Protein AF-A0A959ES71-F1 (afdb_monomer)

Nearest PDB structures (foldseek):
  4dg6-assembly1_A  TM=4.384E-01  e=8.395E-08  Homo sapiens
  1swc-assembly1_A  TM=2.426E-01  e=2.673E+00  Streptomyces avidinii

Structure (mmCIF, N/CA/C/O backbone):
data_AF-A0A959ES71-F1
#
_entry.id   AF-A0A959ES71-F1
#
loop_
_atom_site.group_PDB
_atom_site.id
_atom_site.type_symbol
_atom_site.label_atom_id
_atom_site.label_alt_id
_atom_site.label_comp_id
_atom_site.label_asym_id
_atom_site.label_entity_id
_atom_site.label_seq_id
_atom_site.pdbx_PDB_ins_code
_atom_site.Cartn_x
_atom_site.Cartn_y
_atom_site.Cartn_z
_atom_site.occupancy
_atom_site.B_iso_or_equiv
_atom_site.auth_seq_id
_atom_site.auth_comp_id
_atom_site.auth_asym_id
_atom_site.auth_atom_id
_atom_site.pdbx_PDB_model_num
ATOM 1 N N . MET A 1 1 ? 33.613 50.294 26.470 1.00 39.38 1 MET A N 1
ATOM 2 C CA . MET A 1 1 ? 33.138 48.895 26.525 1.00 39.38 1 MET A CA 1
ATOM 3 C C . MET A 1 1 ? 32.470 48.593 25.195 1.00 39.38 1 MET A C 1
ATOM 5 O O . MET A 1 1 ? 31.541 49.303 24.843 1.00 39.38 1 MET A O 1
ATOM 9 N N . LYS A 1 2 ? 33.025 47.670 24.401 1.00 35.22 2 LYS A N 1
ATOM 10 C CA . LYS A 1 2 ? 32.496 47.295 23.080 1.00 35.22 2 LYS A CA 1
ATOM 11 C C . LYS A 1 2 ? 31.724 45.987 23.244 1.00 35.22 2 LYS A C 1
ATOM 13 O O . LYS A 1 2 ? 32.334 44.973 23.564 1.00 35.22 2 LYS A O 1
ATOM 18 N N . THR A 1 3 ? 30.410 46.025 23.076 1.00 36.94 3 THR A N 1
ATOM 19 C CA . THR A 1 3 ? 29.557 44.830 23.030 1.00 36.94 3 THR A CA 1
ATOM 20 C C . THR A 1 3 ? 29.656 44.232 21.624 1.00 36.94 3 THR A C 1
ATOM 22 O O . THR A 1 3 ? 29.484 44.987 20.664 1.00 36.94 3 THR A O 1
ATOM 25 N N . PRO A 1 4 ? 29.941 42.932 21.439 1.00 48.72 4 PRO A N 1
ATOM 26 C CA . PRO A 1 4 ? 29.819 42.325 20.125 1.00 48.72 4 PRO A CA 1
ATOM 27 C C . PRO A 1 4 ? 28.338 42.033 19.858 1.00 48.72 4 PRO A C 1
ATOM 29 O O . PRO A 1 4 ? 27.646 41.447 20.689 1.00 48.72 4 PRO A O 1
ATOM 32 N N . VAL A 1 5 ? 27.846 42.464 18.698 1.00 43.38 5 VAL A N 1
ATOM 33 C CA . VAL A 1 5 ? 26.545 42.043 18.170 1.00 43.38 5 VAL A CA 1
ATOM 34 C C . VAL A 1 5 ? 26.735 40.642 17.600 1.00 43.38 5 VAL A C 1
ATOM 36 O O . VAL A 1 5 ? 27.445 40.458 16.613 1.00 43.38 5 VAL A O 1
ATOM 39 N N . LEU A 1 6 ? 26.135 39.651 18.254 1.00 38.88 6 LEU A N 1
ATOM 40 C CA . LEU A 1 6 ? 26.036 38.287 17.751 1.00 38.88 6 LEU A CA 1
ATOM 41 C C . LEU A 1 6 ? 24.941 38.269 16.672 1.00 38.88 6 LEU A C 1
ATOM 43 O O . LEU A 1 6 ? 23.756 38.330 16.990 1.00 38.88 6 LEU A O 1
ATOM 47 N N . VAL A 1 7 ? 25.326 38.243 15.395 1.00 45.97 7 VAL A N 1
ATOM 48 C CA . VAL A 1 7 ? 24.385 38.028 14.286 1.00 45.97 7 VAL A CA 1
ATOM 49 C C . VAL A 1 7 ? 24.184 36.524 14.136 1.00 45.97 7 VAL A C 1
ATOM 51 O O . VAL A 1 7 ? 25.065 35.813 13.657 1.00 45.97 7 VAL A O 1
ATOM 54 N N . LEU A 1 8 ? 23.029 36.039 14.588 1.00 42.78 8 LEU A N 1
ATOM 55 C CA . LEU A 1 8 ? 22.577 34.667 14.390 1.00 42.78 8 LEU A CA 1
ATOM 56 C C . LEU A 1 8 ? 22.093 34.520 12.936 1.00 42.78 8 LEU A C 1
ATOM 58 O O . LEU A 1 8 ? 21.015 34.996 12.586 1.00 42.78 8 LEU A O 1
ATOM 62 N N . PHE A 1 9 ? 22.896 33.892 12.076 1.00 44.16 9 PHE A N 1
ATOM 63 C CA . PHE A 1 9 ? 22.453 33.460 10.749 1.00 44.16 9 PHE A CA 1
ATOM 64 C C . PHE A 1 9 ? 21.556 32.222 10.907 1.00 44.16 9 PHE A C 1
ATOM 66 O O . PHE A 1 9 ? 22.046 31.111 11.099 1.00 44.16 9 PHE A O 1
ATOM 73 N N . LEU A 1 10 ? 20.239 32.415 10.834 1.00 42.84 10 LEU A N 1
ATOM 74 C CA . LEU A 1 10 ? 19.280 31.335 10.601 1.00 42.84 10 LEU A CA 1
ATOM 75 C C . LEU A 1 10 ? 19.433 30.871 9.146 1.00 42.84 10 LEU A C 1
ATOM 77 O O . LEU A 1 10 ? 18.970 31.528 8.215 1.00 42.84 10 LEU A O 1
ATOM 81 N N . LEU A 1 11 ? 20.138 29.757 8.950 1.00 40.75 11 LEU A N 1
ATOM 82 C CA . LEU A 1 11 ? 20.169 29.039 7.680 1.00 40.75 11 LEU A CA 1
ATOM 83 C C . LEU A 1 11 ? 18.781 28.433 7.436 1.00 40.75 11 LEU A C 1
ATOM 85 O O . LEU A 1 11 ? 18.411 27.439 8.056 1.00 40.75 11 LEU A O 1
ATOM 89 N N . LEU A 1 12 ? 18.024 29.047 6.525 1.00 36.66 12 LEU A N 1
ATOM 90 C CA . LEU A 1 12 ? 16.860 28.444 5.880 1.00 36.66 12 LEU A CA 1
ATOM 91 C C . LEU A 1 12 ? 17.349 27.264 5.033 1.00 36.66 12 LEU A C 1
ATOM 93 O O . LEU A 1 12 ? 17.727 27.429 3.874 1.00 36.66 12 LEU A O 1
ATOM 97 N N . LEU A 1 13 ? 17.401 26.077 5.635 1.00 33.34 13 LEU A N 1
ATOM 98 C CA . LEU A 1 13 ? 17.547 24.835 4.889 1.00 33.34 13 LEU A CA 1
ATOM 99 C C . LEU A 1 13 ? 16.222 24.579 4.155 1.00 33.34 13 LEU A C 1
ATOM 101 O O . LEU A 1 13 ? 15.185 24.499 4.816 1.00 33.34 13 LEU A O 1
ATOM 105 N N . PRO A 1 14 ? 16.212 24.461 2.815 1.00 34.44 14 PRO A N 1
ATOM 106 C CA . PRO A 1 14 ? 15.029 23.990 2.117 1.00 34.44 14 PRO A CA 1
ATOM 107 C C . PRO A 1 14 ? 14.767 22.546 2.553 1.00 34.44 14 PRO A C 1
ATOM 109 O O . PRO A 1 14 ? 15.580 21.651 2.314 1.00 34.44 14 PRO A O 1
ATOM 112 N N . PHE A 1 15 ? 13.632 22.326 3.214 1.00 31.33 15 PHE A N 1
ATOM 113 C CA . PHE A 1 15 ? 13.079 20.991 3.379 1.00 31.33 15 PHE A CA 1
ATOM 114 C C . PHE A 1 15 ? 12.688 20.495 1.988 1.00 31.33 15 PHE A C 1
ATOM 116 O O . PHE A 1 15 ? 11.685 20.918 1.420 1.00 31.33 15 PHE A O 1
ATOM 123 N N . PHE A 1 16 ? 13.507 19.620 1.409 1.00 33.78 16 PHE A N 1
ATOM 124 C CA . PHE A 1 16 ? 13.053 18.789 0.305 1.00 33.78 16 PHE A CA 1
ATOM 125 C C . PHE A 1 16 ? 12.045 17.800 0.890 1.00 33.78 16 PHE A C 1
ATOM 127 O O . PHE A 1 16 ? 12.432 16.831 1.547 1.00 33.78 16 PHE A O 1
ATOM 134 N N . ALA A 1 17 ? 10.757 18.083 0.697 1.00 38.25 17 ALA A N 1
ATOM 135 C CA . ALA A 1 17 ? 9.707 17.092 0.853 1.00 38.25 17 ALA A CA 1
ATOM 136 C C . ALA A 1 17 ? 9.959 16.008 -0.205 1.00 38.25 17 ALA A C 1
ATOM 138 O O . ALA A 1 17 ? 9.685 16.194 -1.388 1.00 38.25 17 ALA A O 1
ATOM 139 N N . GLY A 1 18 ? 10.612 14.921 0.205 1.00 40.94 18 GLY A N 1
ATOM 140 C CA . GLY A 1 18 ? 10.805 13.755 -0.645 1.00 40.94 18 GLY A CA 1
ATOM 141 C C . GLY A 1 18 ? 9.492 12.995 -0.713 1.00 40.94 18 GLY A C 1
ATOM 142 O O . GLY A 1 18 ? 9.130 12.343 0.262 1.00 40.94 18 GLY A O 1
ATOM 143 N N . ALA A 1 19 ? 8.781 13.105 -1.832 1.00 56.31 19 ALA A N 1
ATOM 144 C CA . ALA A 1 19 ? 7.619 12.270 -2.094 1.00 56.31 19 ALA A CA 1
ATOM 145 C C . ALA A 1 19 ? 8.090 10.827 -2.352 1.00 56.31 19 ALA A C 1
ATOM 147 O O . ALA A 1 19 ? 8.965 10.595 -3.188 1.00 56.31 19 ALA A O 1
ATOM 148 N N . HIS A 1 20 ? 7.549 9.873 -1.598 1.00 67.50 20 HIS A N 1
ATOM 149 C CA . HIS A 1 20 ? 7.731 8.439 -1.829 1.00 67.50 20 HIS A CA 1
ATOM 150 C C . HIS A 1 20 ? 6.658 7.936 -2.809 1.00 67.50 20 HIS A C 1
ATOM 152 O O . HIS A 1 20 ? 5.611 8.575 -2.932 1.00 67.50 20 HIS A O 1
ATOM 158 N N . PRO A 1 21 ? 6.886 6.829 -3.536 1.00 77.31 21 PRO A N 1
ATOM 159 C CA . PRO A 1 21 ? 5.881 6.321 -4.459 1.00 77.31 21 PRO A CA 1
ATOM 160 C C . PRO A 1 21 ? 4.655 5.763 -3.734 1.00 77.31 21 PRO A C 1
ATOM 162 O O . PRO A 1 21 ? 4.680 5.479 -2.535 1.00 77.31 21 PRO A O 1
ATOM 165 N N . SER A 1 22 ? 3.590 5.568 -4.504 1.00 84.00 22 SER A N 1
ATOM 166 C CA . SER A 1 22 ? 2.413 4.804 -4.116 1.00 84.00 22 SER A CA 1
ATOM 167 C C . SER A 1 22 ? 2.697 3.309 -4.119 1.00 84.00 22 SER A C 1
ATOM 169 O O . SER A 1 22 ? 3.585 2.812 -4.812 1.00 84.00 22 SER A O 1
ATOM 171 N N . TRP A 1 23 ? 1.880 2.589 -3.364 1.00 89.94 23 TRP A N 1
ATOM 172 C CA . TRP A 1 23 ? 1.880 1.132 -3.297 1.00 89.94 23 TRP A CA 1
ATOM 173 C C . TRP A 1 23 ? 0.495 0.542 -3.576 1.00 89.94 23 TRP A C 1
ATOM 175 O O . TRP A 1 23 ? 0.316 -0.670 -3.504 1.00 89.94 23 TRP A O 1
ATOM 185 N N . GLY A 1 24 ? -0.500 1.368 -3.902 1.00 92.69 24 GLY A N 1
ATOM 186 C CA . GLY A 1 24 ? -1.831 0.907 -4.267 1.00 92.69 24 GLY A CA 1
ATOM 187 C C . GLY A 1 24 ? -1.816 -0.029 -5.478 1.00 92.69 24 GLY A C 1
ATOM 188 O O . GLY A 1 24 ? -1.519 0.406 -6.589 1.00 92.69 24 GLY A O 1
ATOM 189 N N . LEU A 1 25 ? -2.184 -1.294 -5.255 1.00 95.75 25 LEU A N 1
ATOM 190 C CA . LEU A 1 25 ? -2.339 -2.341 -6.263 1.00 95.75 25 LEU A CA 1
ATOM 191 C C . LEU A 1 25 ? -3.541 -3.215 -5.888 1.00 95.75 25 LEU A C 1
ATOM 193 O O . LEU A 1 25 ? -3.622 -3.719 -4.771 1.00 95.75 25 LEU A O 1
ATOM 197 N N . ALA A 1 26 ? -4.451 -3.424 -6.830 1.00 95.12 26 ALA A N 1
ATOM 198 C CA . ALA A 1 26 ? -5.622 -4.272 -6.659 1.00 95.12 26 ALA A CA 1
ATOM 199 C C . ALA A 1 26 ? -5.893 -5.078 -7.931 1.00 95.12 26 ALA A C 1
ATOM 201 O O . ALA A 1 26 ? -5.622 -4.610 -9.036 1.00 95.12 26 ALA A O 1
ATOM 202 N N . ILE A 1 27 ? -6.470 -6.270 -7.780 1.00 94.94 27 ILE A N 1
ATOM 203 C CA . ILE A 1 27 ? -6.936 -7.090 -8.901 1.00 94.94 27 ILE A CA 1
ATOM 204 C C . ILE A 1 27 ? -8.407 -7.438 -8.720 1.00 94.94 27 ILE A C 1
ATOM 206 O O . ILE A 1 27 ? -8.792 -8.042 -7.725 1.00 94.94 27 ILE A O 1
ATOM 210 N N . THR A 1 28 ? -9.251 -7.044 -9.668 1.00 94.00 28 THR A N 1
ATOM 211 C CA . THR A 1 28 ? -10.686 -7.335 -9.596 1.00 94.00 28 THR A CA 1
ATOM 212 C C . THR A 1 28 ? -10.958 -8.828 -9.827 1.00 94.00 28 THR A C 1
ATOM 214 O O . THR A 1 28 ? -10.144 -9.524 -10.443 1.00 94.00 28 THR A O 1
ATOM 217 N N . PRO A 1 29 ? -12.147 -9.342 -9.454 1.00 90.56 29 PRO A N 1
ATOM 218 C CA . PRO A 1 29 ? -12.558 -10.702 -9.814 1.00 90.56 29 PRO A CA 1
ATOM 219 C C . PRO A 1 29 ? -12.594 -10.955 -11.328 1.00 90.56 29 PRO A C 1
ATOM 221 O O . PRO A 1 29 ? -12.433 -12.091 -11.766 1.00 90.56 29 PRO A O 1
ATOM 224 N N . SER A 1 30 ? -12.787 -9.907 -12.142 1.00 91.25 30 SER A N 1
ATOM 225 C CA . SER A 1 30 ? -12.685 -10.018 -13.599 1.00 91.25 30 SER A CA 1
ATOM 226 C C . SER A 1 30 ? -11.247 -10.216 -14.076 1.00 91.25 30 SER A C 1
ATOM 228 O O . SER A 1 30 ? -11.078 -10.663 -15.200 1.00 91.25 30 SER A O 1
ATOM 230 N N . GLY A 1 31 ? -10.237 -9.938 -13.248 1.00 93.62 31 GLY A N 1
ATOM 231 C CA . GLY A 1 31 ? -8.813 -10.036 -13.573 1.00 93.62 31 GLY A CA 1
ATOM 232 C C . GLY A 1 31 ? -8.207 -8.761 -14.147 1.00 93.62 31 GLY A C 1
ATOM 233 O O . GLY A 1 31 ? -7.123 -8.811 -14.721 1.00 93.62 31 GLY A O 1
ATOM 234 N N . ASP A 1 32 ? -8.898 -7.631 -14.005 1.00 96.44 32 ASP A N 1
ATOM 235 C CA . ASP A 1 32 ? -8.329 -6.327 -14.317 1.00 96.44 32 ASP A CA 1
ATOM 236 C C . ASP A 1 32 ? -7.485 -5.847 -13.133 1.00 96.44 32 ASP A C 1
ATOM 238 O O . ASP A 1 32 ? -7.924 -5.874 -11.979 1.00 96.44 32 ASP A O 1
ATOM 242 N N . LEU A 1 33 ? -6.272 -5.390 -13.426 1.00 97.56 33 LEU A N 1
ATOM 243 C CA . LEU A 1 33 ? -5.360 -4.818 -12.445 1.00 97.56 33 LEU A CA 1
ATOM 244 C C . LEU A 1 33 ? -5.548 -3.308 -12.386 1.00 97.56 33 LEU A C 1
ATOM 246 O O . LEU A 1 33 ? -5.595 -2.639 -13.415 1.00 97.56 33 LEU A O 1
ATOM 250 N N . TYR A 1 34 ? -5.596 -2.772 -11.176 1.00 97.62 34 TYR A N 1
ATOM 251 C CA . TYR A 1 34 ? -5.614 -1.345 -10.911 1.00 97.62 34 TYR A CA 1
ATOM 252 C C . TYR A 1 34 ? -4.418 -0.992 -10.045 1.00 97.62 34 TYR A C 1
ATOM 254 O O . TYR A 1 34 ? -4.119 -1.702 -9.086 1.00 97.62 34 TYR A O 1
ATOM 262 N N . PHE A 1 35 ? -3.725 0.087 -10.384 1.00 96.50 35 PHE A N 1
ATOM 263 C CA . PHE A 1 35 ? -2.554 0.522 -9.634 1.00 96.50 35 PHE A CA 1
ATOM 264 C C . PHE A 1 35 ? -2.397 2.034 -9.680 1.00 96.50 35 PHE A C 1
ATOM 266 O O . PHE A 1 35 ? -2.772 2.676 -10.664 1.00 96.50 35 PHE A O 1
ATOM 273 N N . VAL A 1 36 ? -1.858 2.607 -8.607 1.00 93.69 36 VAL A N 1
ATOM 274 C CA . VAL A 1 36 ? -1.667 4.056 -8.510 1.00 93.69 36 VAL A CA 1
ATOM 275 C C . VAL A 1 36 ? -0.223 4.420 -8.820 1.00 93.69 36 VAL A C 1
ATOM 277 O O . VAL A 1 36 ? 0.702 3.771 -8.340 1.00 93.69 36 VAL A O 1
ATOM 280 N N . ASP A 1 37 ? -0.032 5.485 -9.590 1.00 91.62 37 ASP A N 1
ATOM 281 C CA . ASP A 1 37 ? 1.248 6.148 -9.827 1.00 91.62 37 ASP A CA 1
ATOM 282 C C . ASP A 1 37 ? 1.140 7.602 -9.359 1.00 91.62 37 ASP A C 1
ATOM 284 O O . ASP A 1 37 ? 0.678 8.451 -10.115 1.00 91.62 37 ASP A O 1
ATOM 288 N N . VAL A 1 38 ? 1.524 7.907 -8.116 1.00 84.31 38 VAL A N 1
ATOM 289 C CA . VAL A 1 38 ? 1.406 9.272 -7.547 1.00 84.31 38 VAL A CA 1
ATOM 290 C C . VAL A 1 38 ? 2.385 10.287 -8.117 1.00 84.31 38 VAL A C 1
ATOM 292 O O . VAL A 1 38 ? 2.200 11.486 -7.913 1.00 84.31 38 VAL A O 1
ATOM 295 N N . LEU A 1 39 ? 3.422 9.828 -8.818 1.00 79.75 39 LEU A N 1
ATOM 296 C CA . LEU A 1 39 ? 4.471 10.689 -9.363 1.00 79.75 39 LEU A CA 1
ATOM 297 C C . LEU A 1 39 ? 4.360 10.851 -10.882 1.00 79.75 39 LEU A C 1
ATOM 299 O O . LEU A 1 39 ? 5.160 11.588 -11.467 1.00 79.75 39 LEU A O 1
ATOM 303 N N . HIS A 1 40 ? 3.355 10.237 -11.519 1.00 74.12 40 HIS A N 1
ATOM 304 C CA . HIS A 1 40 ? 3.129 10.359 -12.955 1.00 74.12 40 HIS A CA 1
ATOM 305 C C . HIS A 1 40 ? 2.970 11.825 -13.366 1.00 74.12 40 HIS A C 1
ATOM 307 O O . HIS A 1 40 ? 1.984 12.478 -13.017 1.00 74.12 40 HIS A O 1
ATOM 313 N N . HIS A 1 41 ? 3.967 12.359 -14.076 1.00 69.00 41 HIS A N 1
ATOM 314 C CA . HIS A 1 41 ? 4.033 13.762 -14.500 1.00 69.00 41 HIS A CA 1
ATOM 315 C C . HIS A 1 41 ? 3.788 14.804 -13.385 1.00 69.00 41 HIS A C 1
ATOM 317 O O . HIS A 1 41 ? 3.459 15.947 -13.682 1.00 69.00 41 HIS A O 1
ATOM 323 N N . GLY A 1 42 ? 3.994 14.432 -12.116 1.00 68.00 42 GLY A N 1
ATOM 324 C CA . GLY A 1 42 ? 3.805 15.302 -10.950 1.00 68.00 42 GLY A CA 1
ATOM 325 C C . GLY A 1 42 ? 2.368 15.431 -10.431 1.00 68.00 42 GLY A C 1
ATOM 326 O O . GLY A 1 42 ? 2.192 15.971 -9.344 1.00 68.00 42 GLY A O 1
ATOM 327 N N . ASP A 1 43 ? 1.374 14.903 -11.150 1.00 74.50 43 ASP A N 1
ATOM 328 C CA . ASP A 1 43 ? -0.050 15.072 -10.819 1.00 74.50 43 ASP A CA 1
ATOM 329 C C . ASP A 1 43 ? -0.724 13.760 -10.368 1.00 74.50 43 ASP A C 1
ATOM 331 O O . ASP A 1 43 ? -1.784 13.778 -9.743 1.00 74.50 43 ASP A O 1
ATOM 335 N N . GLY A 1 44 ? -0.108 12.616 -10.666 1.00 87.19 44 GLY A N 1
ATOM 336 C CA . GLY A 1 44 ? -0.559 11.298 -10.241 1.00 87.19 44 GLY A CA 1
ATOM 337 C C . GLY A 1 44 ? -1.705 10.711 -11.078 1.00 87.19 44 GLY A C 1
ATOM 338 O O . GLY A 1 44 ? -2.467 11.425 -11.740 1.00 87.19 44 GLY A O 1
ATOM 339 N N . THR A 1 45 ? -1.798 9.381 -11.144 1.00 91.81 45 THR A N 1
ATOM 340 C CA . THR A 1 45 ? -2.777 8.668 -11.982 1.00 91.81 45 THR A CA 1
ATOM 341 C C . THR A 1 45 ? -3.165 7.312 -11.390 1.00 91.81 45 THR A C 1
ATOM 343 O O . THR A 1 45 ? -2.307 6.545 -10.959 1.00 91.81 45 THR A O 1
ATOM 346 N N . LEU A 1 46 ? -4.462 6.989 -11.420 1.00 94.94 46 LEU A N 1
ATOM 347 C CA . LEU A 1 46 ? -4.959 5.619 -11.282 1.00 94.94 46 LEU A CA 1
ATOM 348 C C . LEU A 1 46 ? -4.957 4.962 -12.661 1.00 94.94 46 LEU A C 1
ATOM 350 O O . LEU A 1 46 ? -5.632 5.433 -13.578 1.00 94.94 46 LEU A O 1
ATOM 354 N N . TRP A 1 47 ? -4.240 3.857 -12.795 1.00 97.00 47 TRP A N 1
ATOM 355 C CA . TRP A 1 47 ? -4.151 3.077 -14.020 1.00 97.00 47 TRP A CA 1
ATOM 356 C C . TRP A 1 47 ? -4.988 1.810 -13.929 1.00 97.00 47 TRP A C 1
ATOM 358 O O . TRP A 1 47 ? -5.115 1.212 -12.862 1.00 97.00 47 TRP A O 1
ATOM 368 N N . LYS A 1 48 ? -5.505 1.378 -15.079 1.00 97.69 48 LYS A N 1
ATOM 369 C CA . LYS A 1 48 ? -6.058 0.045 -15.311 1.00 97.69 48 LYS A CA 1
ATOM 370 C C . LYS A 1 48 ? -5.160 -0.690 -16.299 1.00 97.69 48 LYS A C 1
ATOM 372 O O . LYS A 1 48 ? -4.887 -0.157 -17.370 1.00 97.69 48 LYS A O 1
ATOM 377 N N . LEU A 1 49 ? -4.751 -1.905 -15.964 1.00 97.94 49 LEU A N 1
ATOM 378 C CA . LEU A 1 49 ? -4.183 -2.895 -16.872 1.00 97.94 49 LEU A CA 1
ATOM 379 C C . LEU A 1 49 ? -5.235 -3.990 -17.065 1.00 97.94 49 LEU A C 1
ATOM 381 O O . LEU A 1 49 ? -5.533 -4.741 -16.137 1.00 97.94 49 LEU A O 1
ATOM 385 N N . ASP A 1 50 ? -5.835 -4.043 -18.251 1.00 95.88 50 ASP A N 1
ATOM 386 C CA . ASP A 1 50 ? -6.857 -5.045 -18.548 1.00 95.88 50 ASP A CA 1
ATOM 387 C C . ASP A 1 50 ? -6.257 -6.436 -18.817 1.00 95.88 50 ASP A C 1
ATOM 389 O O . ASP A 1 50 ? -5.051 -6.603 -19.032 1.00 95.88 50 ASP A O 1
ATOM 393 N N . ARG A 1 51 ? -7.119 -7.458 -18.851 1.00 91.69 51 ARG A N 1
ATOM 394 C CA . ARG A 1 51 ? -6.716 -8.855 -19.113 1.00 91.69 51 ARG A CA 1
ATOM 395 C C . ARG A 1 51 ? -6.029 -9.087 -20.463 1.00 91.69 51 ARG A C 1
ATOM 397 O O . ARG A 1 51 ? -5.474 -10.162 -20.685 1.00 91.69 51 ARG A O 1
ATOM 404 N N . HIS A 1 52 ? -6.120 -8.135 -21.387 1.00 91.88 52 HIS A N 1
ATOM 405 C CA . HIS A 1 52 ? -5.496 -8.199 -22.705 1.00 91.88 52 HIS A CA 1
ATOM 406 C C . HIS A 1 52 ? -4.141 -7.483 -22.745 1.00 91.88 52 HIS A C 1
ATOM 408 O O . HIS A 1 52 ? -3.507 -7.449 -23.800 1.00 91.88 52 HIS A O 1
ATOM 414 N N . GLY A 1 53 ? -3.682 -6.938 -21.616 1.00 93.50 53 GLY A N 1
ATOM 415 C CA . GLY A 1 53 ? -2.411 -6.231 -21.510 1.00 93.50 53 GLY A CA 1
ATOM 416 C C . GLY A 1 53 ? -2.501 -4.746 -21.863 1.00 93.50 53 GLY A C 1
ATOM 417 O O . GLY A 1 53 ? -1.471 -4.089 -22.002 1.00 93.50 53 GLY A O 1
ATOM 418 N N . LYS A 1 54 ? -3.705 -4.187 -22.042 1.00 96.62 54 LYS A N 1
ATOM 419 C CA . LYS A 1 54 ? -3.861 -2.765 -22.353 1.00 96.62 54 LYS A CA 1
ATOM 420 C C . LYS A 1 54 ? -3.841 -1.947 -21.067 1.00 96.62 54 LYS A C 1
ATOM 422 O O . LYS A 1 54 ? -4.655 -2.162 -20.172 1.00 96.62 54 LYS A O 1
ATOM 427 N N . VAL A 1 55 ? -2.958 -0.953 -21.028 1.00 97.06 55 VAL A N 1
ATOM 428 C CA . VAL A 1 55 ? -2.877 0.026 -19.940 1.00 97.06 55 VAL A CA 1
ATOM 429 C C . VAL A 1 55 ? -3.659 1.288 -20.312 1.00 97.06 55 VAL A C 1
ATOM 431 O O . VAL A 1 55 ? -3.442 1.862 -21.381 1.00 97.06 55 VAL A O 1
ATOM 434 N N . THR A 1 56 ? -4.574 1.727 -19.450 1.00 96.38 56 THR A N 1
ATOM 435 C CA . THR A 1 56 ? -5.389 2.938 -19.643 1.00 96.38 56 THR A CA 1
ATOM 436 C C . THR A 1 56 ? -5.484 3.764 -18.364 1.00 96.38 56 THR A C 1
ATOM 438 O O . THR A 1 56 ? -5.683 3.177 -17.297 1.00 96.38 56 THR A O 1
ATOM 441 N N . PRO A 1 57 ? -5.397 5.104 -18.442 1.00 95.56 57 PRO A N 1
ATOM 442 C CA . PRO A 1 57 ? -5.648 5.954 -17.286 1.00 95.56 57 PRO A CA 1
ATOM 443 C C . PRO A 1 57 ? -7.145 5.927 -16.942 1.00 95.56 57 PRO A C 1
ATOM 445 O O . PRO A 1 57 ? -7.987 5.998 -17.836 1.00 95.56 57 PRO A O 1
ATOM 448 N N . VAL A 1 58 ? -7.460 5.815 -15.653 1.00 95.75 58 VAL A N 1
ATOM 449 C CA . VAL A 1 58 ? -8.828 5.819 -15.101 1.00 95.75 58 VAL A CA 1
ATOM 450 C C . VAL A 1 58 ? -9.124 7.173 -14.465 1.00 95.75 58 VAL A C 1
ATOM 452 O O . VAL A 1 58 ? -10.108 7.815 -14.810 1.00 95.75 58 VAL A O 1
ATOM 455 N N . LEU A 1 59 ? -8.234 7.630 -13.579 1.00 92.50 59 LEU A N 1
ATOM 456 C CA . LEU A 1 59 ? -8.275 8.958 -12.963 1.00 92.50 59 LEU A CA 1
ATOM 457 C C . LEU A 1 59 ? -6.917 9.624 -13.162 1.00 92.50 59 LEU A C 1
ATOM 459 O O . LEU A 1 59 ? -5.895 9.027 -12.837 1.00 92.50 59 LEU A O 1
ATOM 463 N N . THR A 1 60 ? -6.901 10.851 -13.671 1.00 90.44 60 THR A N 1
ATOM 464 C CA . THR A 1 60 ? -5.692 11.679 -13.815 1.00 90.44 60 THR A CA 1
ATOM 465 C C . THR A 1 60 ? -5.737 12.838 -12.832 1.00 90.44 60 THR A C 1
ATOM 467 O O . THR A 1 60 ? -6.829 13.252 -12.453 1.00 90.44 60 THR A O 1
ATOM 470 N N . GLN A 1 61 ? -4.582 13.411 -12.484 1.00 85.12 61 GLN A N 1
ATOM 471 C CA . GLN A 1 61 ? -4.495 14.440 -11.437 1.00 85.12 61 GLN A CA 1
ATOM 472 C C . GLN A 1 61 ? -4.970 13.909 -10.084 1.00 85.12 61 GLN A C 1
ATOM 474 O O . GLN A 1 61 ? -5.718 14.549 -9.344 1.00 85.12 61 GLN A O 1
ATOM 479 N N . PHE A 1 62 ? -4.559 12.674 -9.811 1.00 84.75 62 PHE A N 1
ATOM 480 C CA . PHE A 1 62 ? -5.021 11.884 -8.693 1.00 84.75 62 PHE A CA 1
ATOM 481 C C . PHE A 1 62 ? -3.839 11.412 -7.846 1.00 84.75 62 PHE A C 1
ATOM 483 O O . PHE A 1 62 ? -3.010 10.623 -8.299 1.00 84.75 62 PHE A O 1
ATOM 490 N N . HIS A 1 63 ? -3.783 11.881 -6.599 1.00 86.56 63 HIS A N 1
ATOM 491 C CA . HIS A 1 63 ? -2.686 11.616 -5.671 1.00 86.56 63 HIS A CA 1
ATOM 492 C C . HIS A 1 63 ? -3.157 10.704 -4.534 1.00 86.56 63 HIS A C 1
ATOM 494 O O . HIS A 1 63 ? -3.753 11.168 -3.565 1.00 86.56 63 HIS A O 1
ATOM 500 N N . SER A 1 64 ? -2.899 9.404 -4.658 1.00 87.81 64 SER A N 1
ATOM 501 C CA . SER A 1 64 ? -3.271 8.402 -3.660 1.00 87.81 64 SER A CA 1
ATOM 502 C C . SER A 1 64 ? -2.165 7.377 -3.457 1.00 87.81 64 SER A C 1
ATOM 504 O O . SER A 1 64 ? -1.673 6.783 -4.410 1.00 87.81 64 SER A O 1
ATOM 506 N N . HIS A 1 65 ? -1.754 7.154 -2.215 1.00 86.94 65 HIS A N 1
ATOM 507 C CA . HIS A 1 65 ? -0.710 6.172 -1.926 1.00 86.94 65 HIS A CA 1
ATOM 508 C C . HIS A 1 65 ? -1.248 4.738 -1.877 1.00 86.94 65 HIS A C 1
ATOM 510 O O . HIS A 1 65 ? -0.536 3.804 -2.258 1.00 86.94 65 HIS A O 1
ATOM 516 N N . ASP A 1 66 ? -2.514 4.590 -1.488 1.00 87.19 66 ASP A N 1
ATOM 517 C CA . ASP A 1 66 ? -3.183 3.328 -1.203 1.00 87.19 66 ASP A CA 1
ATOM 518 C C . ASP A 1 66 ? -4.312 3.040 -2.194 1.00 87.19 66 ASP A C 1
ATOM 520 O O . ASP A 1 66 ? -5.023 3.927 -2.660 1.00 87.19 66 ASP A O 1
ATOM 524 N N . LEU A 1 67 ? -4.527 1.758 -2.459 1.00 91.38 67 LEU A N 1
ATOM 525 C CA . LEU A 1 67 ? -5.663 1.265 -3.220 1.00 91.38 67 LEU A CA 1
ATOM 526 C C . LEU A 1 67 ? -6.141 -0.009 -2.554 1.00 91.38 67 LEU A C 1
ATOM 528 O O . LEU A 1 67 ? -5.367 -0.953 -2.401 1.00 91.38 67 LEU A O 1
ATOM 532 N N . PHE A 1 68 ? -7.414 -0.040 -2.191 1.00 89.12 68 PHE A N 1
ATOM 533 C CA . PHE A 1 68 ? -8.015 -1.199 -1.559 1.00 89.12 68 PHE A CA 1
ATOM 534 C C . PHE A 1 68 ? -9.147 -1.752 -2.419 1.00 89.12 68 PHE A C 1
ATOM 536 O O . PHE A 1 68 ? -9.983 -0.997 -2.907 1.00 89.12 68 PHE A O 1
ATOM 543 N N . LEU A 1 69 ? -9.196 -3.073 -2.587 1.00 89.50 69 LEU A N 1
ATOM 544 C CA . LEU A 1 69 ? -10.343 -3.750 -3.185 1.00 89.50 69 LEU A CA 1
ATOM 545 C C . LEU A 1 69 ? -11.290 -4.208 -2.080 1.00 89.50 69 LEU A C 1
ATOM 547 O O . LEU A 1 69 ? -10.980 -5.135 -1.334 1.00 89.50 69 LEU A O 1
ATOM 551 N N . ALA A 1 70 ? -12.454 -3.574 -2.002 1.00 85.75 70 ALA A N 1
ATOM 552 C CA . ALA A 1 70 ? -13.508 -3.974 -1.091 1.00 85.75 70 ALA A CA 1
ATOM 553 C C . ALA A 1 70 ? -14.159 -5.297 -1.515 1.00 85.75 70 ALA A C 1
ATOM 555 O O . ALA A 1 70 ? -14.154 -5.682 -2.685 1.00 85.75 70 ALA A O 1
ATOM 556 N N . ALA A 1 71 ? -14.749 -5.995 -0.540 1.00 82.50 71 ALA A N 1
ATOM 557 C CA . ALA A 1 71 ? -15.387 -7.296 -0.748 1.00 82.50 71 ALA A CA 1
ATOM 558 C C . ALA A 1 71 ? -16.556 -7.253 -1.753 1.00 82.50 71 ALA A C 1
ATOM 560 O O . ALA A 1 71 ? -16.913 -8.277 -2.331 1.00 82.50 71 ALA A O 1
ATOM 561 N N . ASP A 1 72 ? -17.143 -6.075 -1.984 1.00 85.62 72 ASP A N 1
ATOM 562 C CA . ASP A 1 72 ? -18.176 -5.843 -2.997 1.00 85.62 72 ASP A CA 1
ATOM 563 C C . ASP A 1 72 ? -17.610 -5.633 -4.418 1.00 85.62 72 ASP A C 1
ATOM 565 O O . ASP A 1 72 ? -18.370 -5.395 -5.356 1.00 85.62 72 ASP A O 1
ATOM 569 N N . GLY A 1 73 ? -16.289 -5.732 -4.588 1.00 88.62 73 GLY A N 1
ATOM 570 C CA . GLY A 1 73 ? -15.591 -5.574 -5.861 1.00 88.62 73 GLY A CA 1
ATOM 571 C C . GLY A 1 73 ? -15.286 -4.125 -6.242 1.00 88.62 73 GLY A C 1
ATOM 572 O O . GLY A 1 73 ? -14.783 -3.893 -7.344 1.00 88.62 73 GLY A O 1
ATOM 573 N N . ARG A 1 74 ? -15.576 -3.151 -5.370 1.00 93.06 74 ARG A N 1
ATOM 574 C CA . ARG A 1 74 ? -15.269 -1.735 -5.608 1.00 93.06 74 ARG A CA 1
ATOM 575 C C . ARG A 1 74 ? -13.899 -1.361 -5.070 1.00 93.06 74 ARG A C 1
ATOM 577 O O . ARG A 1 74 ? -13.399 -1.954 -4.118 1.00 93.06 74 ARG A O 1
ATOM 584 N N . LEU A 1 75 ? -13.301 -0.347 -5.678 1.00 94.00 75 LEU A N 1
ATOM 585 C CA . LEU A 1 75 ? -12.008 0.180 -5.269 1.00 94.00 75 LEU A CA 1
ATOM 586 C C . LEU A 1 75 ? -12.208 1.344 -4.309 1.00 94.00 75 LEU A C 1
ATOM 588 O O . LEU A 1 75 ? -12.989 2.248 -4.599 1.00 94.00 75 LEU A O 1
ATOM 592 N N . TRP A 1 76 ? -11.506 1.333 -3.184 1.00 93.62 76 TRP A N 1
ATOM 593 C CA . TRP A 1 76 ? -11.432 2.459 -2.260 1.00 93.62 76 TRP A CA 1
ATOM 594 C C . TRP A 1 76 ? -10.066 3.116 -2.383 1.00 93.62 76 TRP A C 1
ATOM 596 O O . TRP A 1 76 ? -9.042 2.429 -2.399 1.00 93.62 76 TRP A O 1
ATOM 606 N N . LEU A 1 77 ? -10.063 4.443 -2.491 1.00 92.75 77 LEU A N 1
ATOM 607 C CA . LEU A 1 77 ? -8.856 5.236 -2.689 1.00 92.75 77 LEU A CA 1
ATOM 608 C C . LEU A 1 77 ? -8.852 6.418 -1.725 1.00 92.75 77 LEU A C 1
ATOM 610 O O . LEU A 1 77 ? -9.835 7.155 -1.645 1.00 92.75 77 LEU A O 1
ATOM 614 N N . ALA A 1 78 ? -7.747 6.609 -1.014 1.00 90.62 78 ALA A N 1
ATOM 615 C CA . ALA A 1 78 ? -7.563 7.740 -0.113 1.00 90.62 78 ALA A CA 1
ATOM 616 C C . ALA A 1 78 ? -6.707 8.816 -0.783 1.00 90.62 78 ALA A C 1
ATOM 618 O O . ALA A 1 78 ? -5.641 8.508 -1.314 1.00 90.62 78 ALA A O 1
ATOM 619 N N . GLN A 1 79 ? -7.159 10.064 -0.768 1.00 89.19 79 GLN A N 1
ATOM 620 C CA . GLN A 1 79 ? -6.432 11.187 -1.349 1.00 89.19 79 GLN A CA 1
ATOM 621 C C . GLN A 1 79 ? -6.335 12.320 -0.332 1.00 89.19 79 GLN A C 1
ATOM 623 O O . GLN A 1 79 ? -7.352 12.782 0.180 1.00 89.19 79 GLN A O 1
ATOM 628 N N . ALA A 1 80 ? -5.114 12.792 -0.091 1.00 84.62 80 ALA A N 1
ATOM 629 C CA . ALA A 1 80 ? -4.836 14.004 0.670 1.00 84.62 80 ALA A CA 1
ATOM 630 C C . ALA A 1 80 ? -4.302 15.083 -0.283 1.00 84.62 80 ALA A C 1
ATOM 632 O O . ALA A 1 80 ? -3.284 14.886 -0.951 1.00 84.62 80 ALA A O 1
ATOM 633 N N . ILE A 1 81 ? -4.997 16.218 -0.372 1.00 81.44 81 ILE A N 1
ATOM 634 C CA . ILE A 1 81 ? -4.624 17.355 -1.219 1.00 81.44 81 ILE A CA 1
ATOM 635 C C . ILE A 1 81 ? -4.231 18.529 -0.330 1.00 81.44 81 ILE A C 1
ATOM 637 O O . ILE A 1 81 ? -5.076 19.168 0.293 1.00 81.44 81 ILE A O 1
ATOM 641 N N . TRP A 1 82 ? -2.942 18.851 -0.335 1.00 70.69 82 TRP A N 1
ATOM 642 C CA . TRP A 1 82 ? -2.413 20.056 0.296 1.00 70.69 82 TRP A CA 1
ATOM 643 C C . TRP A 1 82 ? -2.716 21.293 -0.548 1.00 70.69 82 TRP A C 1
ATOM 645 O O . TRP A 1 82 ? -2.466 21.284 -1.759 1.00 70.69 82 TRP A O 1
ATOM 655 N N . ARG A 1 83 ? -3.172 22.393 0.065 1.00 65.12 83 ARG A N 1
ATOM 656 C CA . ARG A 1 83 ? -3.252 23.686 -0.631 1.00 65.12 83 ARG A CA 1
ATOM 657 C C . ARG A 1 83 ? -2.127 24.613 -0.200 1.00 65.12 83 ARG A C 1
ATOM 659 O O . ARG A 1 83 ? -1.651 24.628 0.930 1.00 65.12 83 ARG A O 1
ATOM 666 N N . THR A 1 84 ? -1.664 25.416 -1.151 1.00 55.91 84 THR A N 1
ATOM 667 C CA . THR A 1 84 ? -0.591 26.380 -0.897 1.00 55.91 84 THR A CA 1
ATOM 668 C C . THR A 1 84 ? -1.081 27.482 0.042 1.00 55.91 84 THR A C 1
ATOM 670 O O . THR A 1 84 ? -2.020 28.199 -0.296 1.00 55.91 84 THR A O 1
ATOM 673 N N . GLY A 1 85 ? -0.391 27.664 1.170 1.00 53.69 85 GLY A N 1
ATOM 674 C CA . GLY A 1 85 ? -0.700 28.696 2.166 1.00 53.69 85 GLY A CA 1
ATOM 675 C C . GLY A 1 85 ? -1.511 28.203 3.365 1.00 53.69 85 GLY A C 1
ATOM 676 O O . GLY A 1 85 ? -1.735 28.994 4.277 1.00 53.69 85 GLY A O 1
ATOM 677 N N . GLU A 1 86 ? -1.901 26.930 3.369 1.00 52.69 86 GLU A N 1
ATOM 678 C CA . GLU A 1 86 ? -2.512 26.24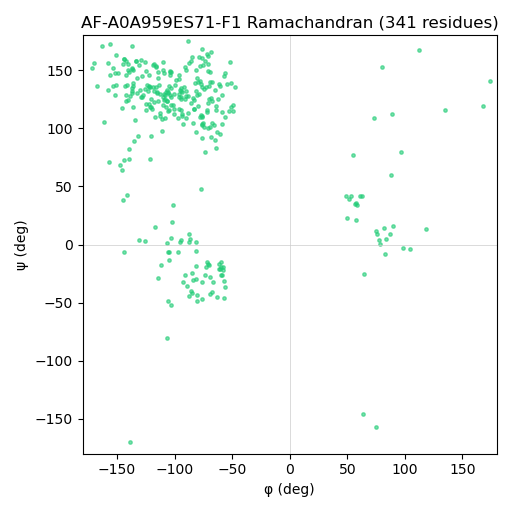4 4.510 1.00 52.69 86 GLU A CA 1
ATOM 679 C C . GLU A 1 86 ? -1.431 25.775 5.505 1.00 52.69 86 GLU A C 1
ATOM 681 O O . GLU A 1 86 ? -0.270 25.552 5.133 1.00 52.69 86 GLU A O 1
ATOM 686 N N . ILE A 1 87 ? -1.784 25.718 6.791 1.00 52.59 87 ILE A N 1
ATOM 687 C CA . ILE A 1 87 ? -0.896 25.235 7.860 1.00 52.59 87 ILE A CA 1
ATOM 688 C C . ILE A 1 87 ? -0.815 23.698 7.774 1.00 52.59 87 ILE A C 1
ATOM 690 O O . ILE A 1 87 ? -1.715 23.048 7.254 1.00 52.59 87 ILE A O 1
ATOM 694 N N . GLU A 1 88 ? 0.269 23.088 8.263 1.00 52.41 88 GLU A N 1
ATOM 695 C CA . GLU A 1 88 ? 0.345 21.628 8.428 1.00 52.41 88 GLU A CA 1
ATOM 696 C C . GLU A 1 88 ? -0.892 21.122 9.204 1.00 52.41 88 GLU A C 1
ATOM 698 O O . GLU A 1 88 ? -1.112 21.548 10.337 1.00 52.41 88 GLU A O 1
ATOM 703 N N . GLY A 1 89 ? -1.712 20.266 8.580 1.00 53.84 89 GLY A N 1
ATOM 704 C CA . GLY A 1 89 ? -3.006 19.817 9.120 1.00 53.84 89 GLY A CA 1
ATOM 705 C C . GLY A 1 89 ? -4.248 20.450 8.472 1.00 53.84 89 GLY A C 1
ATOM 706 O O . GLY A 1 89 ? -5.360 20.050 8.787 1.00 53.84 89 GLY A O 1
ATOM 707 N N . GLU A 1 90 ? -4.084 21.389 7.542 1.00 60.19 90 GLU A N 1
ATOM 708 C CA . GLU A 1 90 ? -5.167 21.954 6.732 1.00 60.19 90 GLU A CA 1
ATOM 709 C C . GLU A 1 90 ? -4.975 21.468 5.283 1.00 60.19 90 GLU A C 1
ATOM 711 O O . GLU A 1 90 ? -4.006 21.819 4.608 1.00 60.19 90 GLU A O 1
ATOM 716 N N . GLY A 1 91 ? -5.842 20.562 4.834 1.00 75.50 91 GLY A N 1
ATOM 717 C CA . GLY A 1 91 ? -5.811 19.990 3.490 1.00 75.50 91 GLY A CA 1
ATOM 718 C C . GLY A 1 91 ? -7.071 19.177 3.222 1.00 75.50 91 GLY A C 1
ATOM 719 O O . GLY A 1 91 ? -7.720 18.703 4.152 1.00 75.50 91 GLY A O 1
ATOM 720 N N . HIS A 1 92 ? -7.436 19.011 1.953 1.00 87.88 92 HIS A N 1
ATOM 721 C CA . HIS A 1 92 ? -8.625 18.242 1.600 1.00 87.88 92 HIS A CA 1
ATOM 722 C C . HIS A 1 92 ? -8.337 16.750 1.656 1.00 87.88 92 HIS A C 1
ATOM 724 O O . HIS A 1 92 ? -7.518 16.245 0.882 1.00 87.88 92 HIS A O 1
ATOM 730 N N . ASN A 1 93 ? -9.050 16.038 2.519 1.00 91.19 93 ASN A N 1
ATOM 731 C CA . ASN A 1 93 ? -8.941 14.595 2.650 1.00 91.19 93 ASN A CA 1
ATOM 732 C C . ASN A 1 93 ? -10.193 13.927 2.089 1.00 91.19 93 ASN A C 1
ATOM 734 O O . ASN A 1 93 ? -11.313 14.224 2.505 1.00 91.19 93 ASN A O 1
ATOM 738 N N . TYR A 1 94 ? -9.994 13.006 1.150 1.00 93.56 94 TYR A N 1
ATOM 739 C CA . TYR A 1 94 ? -11.054 12.257 0.489 1.00 93.56 94 TYR A CA 1
ATOM 740 C C . TYR A 1 94 ? -10.858 10.761 0.686 1.00 93.56 94 TYR A C 1
ATOM 742 O O . TYR A 1 94 ? -9.762 10.240 0.474 1.00 93.56 94 TYR A O 1
ATOM 750 N N . LEU A 1 95 ? -11.944 10.060 1.001 1.00 95.06 95 LEU A N 1
ATOM 751 C CA . LEU A 1 95 ? -12.079 8.640 0.706 1.00 95.06 95 LEU A CA 1
ATOM 752 C C . LEU A 1 95 ? -13.030 8.505 -0.479 1.00 95.06 95 LEU A C 1
ATOM 754 O O . LEU A 1 95 ? -14.209 8.850 -0.380 1.00 95.06 95 LEU A O 1
ATOM 758 N N . LEU A 1 96 ? -12.519 8.005 -1.595 1.00 94.88 96 LEU A N 1
ATOM 759 C CA . LEU A 1 96 ? -13.275 7.792 -2.820 1.00 94.88 96 LEU A CA 1
ATOM 760 C C . LEU A 1 96 ? -13.596 6.312 -2.996 1.00 94.88 96 LEU A C 1
ATOM 762 O O . LEU A 1 96 ? -12.801 5.446 -2.628 1.00 94.88 96 LEU A O 1
ATOM 766 N N . ARG A 1 97 ? -14.735 6.028 -3.623 1.00 94.94 97 ARG A N 1
ATOM 767 C CA . ARG A 1 97 ? -15.140 4.694 -4.056 1.00 94.94 97 ARG A CA 1
ATOM 768 C C . ARG A 1 97 ? -15.356 4.691 -5.557 1.00 94.94 97 ARG A C 1
ATOM 770 O O . ARG A 1 97 ? -16.239 5.380 -6.055 1.00 94.94 97 ARG A O 1
ATOM 777 N N . TYR A 1 98 ? -14.582 3.881 -6.260 1.00 96.12 98 TYR A N 1
ATOM 778 C CA . TYR A 1 98 ? -14.716 3.668 -7.693 1.00 96.12 98 TYR A CA 1
ATOM 779 C C . TYR A 1 98 ? -15.337 2.296 -7.968 1.00 96.12 98 TYR A C 1
ATOM 781 O O . TYR A 1 98 ? -14.881 1.288 -7.424 1.00 96.12 98 TYR A O 1
ATOM 789 N N . ASP A 1 99 ? -16.370 2.247 -8.807 1.00 96.12 99 ASP A N 1
ATOM 790 C CA . ASP A 1 99 ? -16.999 1.009 -9.274 1.00 96.12 99 ASP A CA 1
ATOM 791 C C . ASP A 1 99 ? -16.434 0.616 -10.652 1.0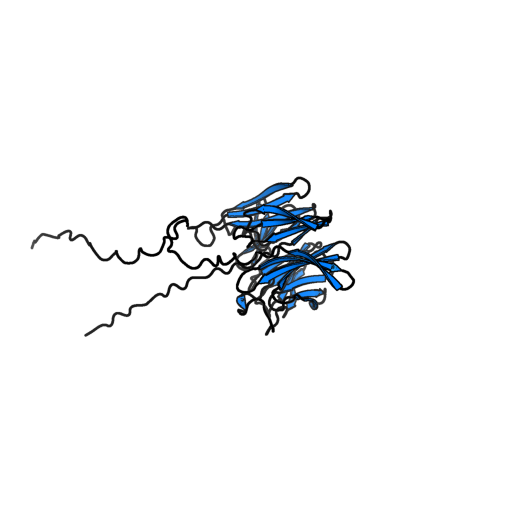0 96.12 99 ASP A C 1
ATOM 793 O O . ASP A 1 99 ? -16.748 1.270 -11.650 1.00 96.12 99 ASP A O 1
ATOM 797 N N . PRO A 1 100 ? -15.624 -0.457 -10.753 1.00 95.06 100 PRO A N 1
ATOM 798 C CA . PRO A 1 100 ? -15.041 -0.888 -12.022 1.00 95.06 100 PRO A CA 1
ATOM 799 C C . PRO A 1 100 ? -16.051 -1.284 -13.101 1.00 95.06 100 PRO A C 1
ATOM 801 O O . PRO A 1 100 ? -15.684 -1.307 -14.275 1.00 95.06 100 PRO A O 1
ATOM 804 N N . ASN A 1 101 ? -17.290 -1.623 -12.729 1.00 93.62 101 ASN A N 1
ATOM 805 C CA . ASN A 1 101 ? -18.302 -2.103 -13.669 1.00 93.62 101 ASN A CA 1
ATOM 806 C C . ASN A 1 101 ? -19.119 -0.961 -14.273 1.00 93.62 101 ASN A C 1
ATOM 808 O O . ASN A 1 101 ? -19.523 -1.045 -15.431 1.00 93.62 101 ASN A O 1
ATOM 812 N N . THR A 1 102 ? -19.401 0.079 -13.485 1.00 95.88 102 THR A N 1
ATOM 813 C CA . THR A 1 102 ? -20.189 1.239 -13.934 1.00 95.88 102 THR A CA 1
ATOM 814 C C . THR A 1 102 ? -19.342 2.477 -14.200 1.00 95.88 102 THR A C 1
ATOM 816 O O . THR A 1 102 ? -19.890 3.479 -14.648 1.00 95.88 102 THR A O 1
ATOM 819 N N . GLU A 1 103 ? -18.046 2.426 -13.881 1.00 94.62 103 GLU A N 1
ATOM 820 C CA . GLU A 1 103 ? -17.105 3.556 -13.918 1.00 94.62 103 GLU A CA 1
ATOM 821 C C . GLU A 1 103 ? -17.551 4.741 -13.041 1.00 94.62 103 GLU A C 1
ATOM 823 O O . GLU A 1 103 ? -17.131 5.882 -13.230 1.00 94.62 103 GLU A O 1
ATOM 828 N N . ALA A 1 104 ? -18.423 4.475 -12.063 1.00 96.81 104 ALA A N 1
ATOM 829 C CA . ALA A 1 104 ? -18.933 5.495 -11.158 1.00 96.81 104 ALA A CA 1
ATOM 830 C C . ALA A 1 104 ? -17.899 5.795 -10.069 1.00 96.81 104 ALA A C 1
ATOM 832 O O . ALA A 1 104 ? -17.269 4.880 -9.536 1.00 96.81 104 ALA A O 1
ATOM 833 N N . LEU A 1 105 ? -17.755 7.077 -9.732 1.00 96.50 105 LEU A N 1
ATOM 834 C CA . LEU A 1 105 ? -16.886 7.563 -8.668 1.00 96.50 105 LEU A CA 1
ATOM 835 C C . LEU A 1 105 ? -17.732 8.296 -7.628 1.00 96.50 105 LEU A C 1
ATOM 837 O O . LEU A 1 105 ? -18.320 9.334 -7.928 1.00 96.50 105 LEU A O 1
ATOM 841 N N . ASP A 1 106 ? -17.757 7.762 -6.413 1.00 95.44 106 ASP A N 1
ATOM 842 C CA . ASP A 1 106 ? -18.435 8.350 -5.263 1.00 95.44 106 ASP A CA 1
ATOM 843 C C . ASP A 1 106 ? -17.415 8.863 -4.244 1.00 95.44 106 ASP A C 1
ATOM 845 O O . ASP A 1 106 ? -16.344 8.279 -4.065 1.00 95.44 106 ASP A O 1
ATOM 849 N N . THR A 1 107 ? -17.783 9.905 -3.507 1.00 95.19 107 THR A N 1
ATOM 850 C CA . THR A 1 107 ? -17.050 10.339 -2.314 1.00 95.19 107 THR A CA 1
ATOM 851 C C . THR A 1 107 ? -17.723 9.741 -1.084 1.00 95.19 107 THR A C 1
ATOM 853 O O . THR A 1 107 ? -18.883 10.043 -0.815 1.00 95.19 107 THR A O 1
ATOM 856 N N . LEU A 1 108 ? -17.006 8.887 -0.351 1.00 94.56 108 LEU A N 1
ATOM 857 C CA . LEU A 1 108 ? -17.473 8.282 0.902 1.00 94.56 108 LEU A CA 1
ATOM 858 C C . LEU A 1 108 ? -17.197 9.180 2.107 1.00 94.56 108 LEU A C 1
ATOM 860 O O . LEU A 1 108 ? -18.024 9.278 3.003 1.00 94.56 108 LEU A O 1
ATOM 864 N N . VAL A 1 109 ? -16.027 9.820 2.126 1.00 95.38 109 VAL A N 1
ATOM 865 C CA . VAL A 1 109 ? -15.617 10.756 3.177 1.00 95.38 109 VAL A CA 1
ATOM 866 C C . VAL A 1 109 ? -14.984 11.965 2.510 1.00 95.38 109 VAL A C 1
ATOM 868 O O . VAL A 1 109 ? -14.180 11.815 1.590 1.00 95.38 109 VAL A O 1
ATOM 871 N N . PHE A 1 110 ? -15.344 13.151 2.985 1.00 94.25 110 PHE A N 1
ATOM 872 C CA . PHE A 1 110 ? -14.640 14.392 2.704 1.00 94.25 110 PHE A CA 1
ATOM 873 C C . PHE A 1 110 ? -14.539 15.193 3.995 1.00 94.25 110 PHE A C 1
ATOM 875 O O . PHE A 1 110 ? -15.550 15.395 4.666 1.00 94.25 110 PHE A O 1
ATOM 882 N N . THR A 1 111 ? -13.338 15.658 4.315 1.00 92.38 111 THR A N 1
ATOM 883 C CA . THR A 1 111 ? -13.120 16.594 5.415 1.00 92.38 111 THR A CA 1
ATOM 884 C C . THR A 1 111 ? -11.875 17.440 5.169 1.00 92.38 111 THR A C 1
ATOM 886 O O . THR A 1 111 ? -10.935 17.009 4.495 1.00 92.38 111 THR A O 1
ATOM 889 N N . ASP A 1 112 ? -11.896 18.642 5.735 1.00 90.25 112 ASP A N 1
ATOM 890 C CA . ASP A 1 112 ? -10.742 19.541 5.829 1.00 90.25 112 ASP A CA 1
ATOM 891 C C . ASP A 1 112 ? -10.053 19.427 7.196 1.00 90.25 112 ASP A C 1
ATOM 893 O O . ASP A 1 112 ? -9.004 20.029 7.413 1.00 90.25 112 ASP A O 1
ATOM 897 N N . ASP A 1 113 ? -10.652 18.670 8.121 1.00 89.62 113 ASP A N 1
ATOM 898 C CA . ASP A 1 113 ? -10.113 18.415 9.446 1.00 89.62 113 ASP A CA 1
ATOM 899 C C . ASP A 1 113 ? -9.232 17.167 9.407 1.00 89.62 113 ASP A C 1
ATOM 901 O O . ASP A 1 113 ? -9.708 16.034 9.273 1.00 89.62 113 ASP A O 1
ATOM 905 N N . TRP A 1 114 ? -7.924 17.387 9.530 1.00 86.44 114 TRP A N 1
ATOM 906 C CA . TRP A 1 114 ? -6.951 16.308 9.581 1.00 86.44 114 TRP A CA 1
ATOM 907 C C . TRP A 1 114 ? -7.255 15.315 10.696 1.00 86.44 114 TRP A C 1
ATOM 909 O O . TRP A 1 114 ? -7.069 14.127 10.478 1.00 86.44 114 TRP A O 1
ATOM 919 N N . ASP A 1 115 ? -7.749 15.761 11.854 1.00 88.38 115 ASP A N 1
ATOM 920 C CA . ASP A 1 115 ? -8.047 14.880 12.986 1.00 88.38 115 ASP A CA 1
ATOM 921 C C . ASP A 1 115 ? -9.297 14.017 12.737 1.00 88.38 115 ASP A C 1
ATOM 923 O O . ASP A 1 115 ? -9.475 12.972 13.370 1.00 88.38 115 ASP A O 1
ATOM 927 N N . GLU A 1 116 ? -10.154 14.408 11.789 1.00 92.75 116 GLU A N 1
ATOM 928 C CA . GLU A 1 116 ? -11.313 13.621 11.383 1.00 92.75 116 GLU A CA 1
ATOM 929 C C . GLU A 1 116 ? -10.921 12.510 10.403 1.00 92.75 116 GLU A C 1
ATOM 931 O O . GLU A 1 116 ? -11.321 11.359 10.587 1.00 92.75 116 GLU A O 1
ATOM 936 N N . PHE A 1 117 ? -10.155 12.817 9.359 1.00 93.88 117 PHE A N 1
ATOM 937 C CA . PHE A 1 117 ? -9.675 11.808 8.419 1.00 93.88 117 PHE A CA 1
ATOM 938 C C . PHE A 1 117 ? -8.431 12.294 7.684 1.00 93.88 117 PHE A C 1
ATOM 940 O O . PHE A 1 117 ? -8.422 13.382 7.114 1.00 93.88 117 PHE A O 1
ATOM 947 N N . TYR A 1 118 ? -7.414 11.434 7.619 1.00 89.62 118 TYR A N 1
ATOM 948 C CA . TYR A 1 118 ? -6.211 11.675 6.834 1.00 89.62 118 TYR A CA 1
ATOM 949 C C . TYR A 1 118 ? -6.102 10.665 5.692 1.00 89.62 118 TYR A C 1
ATOM 951 O O . TYR A 1 118 ? -6.097 9.452 5.909 1.00 89.62 118 TYR A O 1
ATOM 959 N N . GLY A 1 119 ? -6.013 11.180 4.464 1.00 83.06 119 GLY A N 1
ATOM 960 C CA . GLY A 1 119 ? -6.050 10.410 3.222 1.00 83.06 119 GLY A CA 1
ATOM 961 C C . GLY A 1 119 ? -4.755 9.665 2.876 1.00 83.06 119 GLY A C 1
ATOM 962 O O . GLY A 1 119 ? -4.288 9.765 1.742 1.00 83.06 119 GLY A O 1
ATOM 963 N N . SER A 1 120 ? -4.165 8.936 3.825 1.00 83.38 120 SER A N 1
ATOM 964 C CA . SER A 1 120 ? -2.974 8.099 3.624 1.00 83.38 120 SER A CA 1
ATOM 965 C C . SER A 1 120 ? -2.964 6.923 4.595 1.00 83.38 120 SER A C 1
ATOM 967 O O . SER A 1 120 ? -3.382 7.071 5.742 1.00 83.38 120 SER A O 1
ATOM 969 N N . SER A 1 121 ? -2.411 5.792 4.152 1.00 88.12 121 SER A N 1
ATOM 970 C CA . SER A 1 121 ? -2.269 4.550 4.913 1.00 88.12 121 SER A CA 1
ATOM 971 C C . SER A 1 121 ? -3.627 4.101 5.454 1.00 88.12 121 SER A C 1
ATOM 973 O O . SER A 1 121 ? -3.949 4.315 6.621 1.00 88.12 121 SER A O 1
ATOM 975 N N . ILE A 1 122 ? -4.452 3.519 4.581 1.00 92.56 122 ILE A N 1
ATOM 976 C CA . ILE A 1 122 ? -5.816 3.089 4.917 1.00 92.56 122 ILE A CA 1
ATOM 977 C C . ILE A 1 122 ? -5.995 1.573 4.811 1.00 92.56 122 ILE A C 1
ATOM 979 O O . ILE A 1 122 ? -5.351 0.914 4.002 1.00 92.56 122 ILE A O 1
ATOM 983 N N . ALA A 1 123 ? -6.946 1.026 5.564 1.00 91.94 123 ALA A N 1
ATOM 984 C CA . ALA A 1 123 ? -7.503 -0.302 5.315 1.00 91.94 123 ALA A CA 1
ATOM 985 C C . ALA A 1 123 ? -9.021 -0.273 5.478 1.00 91.94 123 ALA A C 1
ATOM 987 O O . ALA A 1 123 ? -9.554 0.521 6.254 1.00 91.94 123 ALA A O 1
ATOM 988 N N . ALA A 1 124 ? -9.736 -1.134 4.759 1.00 88.06 124 ALA A N 1
ATOM 989 C CA . ALA A 1 124 ? -11.180 -1.213 4.938 1.00 88.06 124 ALA A CA 1
ATOM 990 C C . ALA A 1 124 ? -11.563 -1.847 6.271 1.00 88.06 124 ALA A C 1
ATOM 992 O O . ALA A 1 124 ? -10.888 -2.749 6.757 1.00 88.06 124 ALA A O 1
ATOM 993 N N . ASP A 1 125 ? -12.706 -1.419 6.798 1.00 90.06 125 ASP A N 1
ATOM 994 C CA . ASP A 1 125 ? -13.325 -1.991 7.985 1.00 90.06 125 ASP A CA 1
ATOM 995 C C . ASP A 1 125 ? -14.817 -2.170 7.737 1.00 90.06 125 ASP A C 1
ATOM 997 O O . ASP A 1 125 ? -15.639 -1.268 7.933 1.00 90.06 125 ASP A O 1
ATOM 1001 N N . GLY A 1 126 ? -15.160 -3.338 7.200 1.00 86.06 126 GLY A N 1
ATOM 1002 C CA . GLY A 1 126 ? -16.511 -3.625 6.741 1.00 86.06 126 GLY A CA 1
ATOM 1003 C C . GLY A 1 126 ? -16.939 -2.715 5.587 1.00 86.06 126 GLY A C 1
ATOM 1004 O O . GLY A 1 126 ? -16.148 -2.371 4.715 1.00 86.06 126 GLY A O 1
ATOM 1005 N N . SER A 1 127 ? -18.227 -2.368 5.545 1.00 86.19 127 SER A N 1
ATOM 1006 C CA . SER A 1 127 ? -18.838 -1.623 4.431 1.00 86.19 127 SER A CA 1
ATOM 1007 C C . SER A 1 127 ? -19.142 -0.157 4.740 1.00 86.19 127 SER A C 1
ATOM 1009 O O . SER A 1 127 ? -19.600 0.553 3.846 1.00 86.19 127 SER A O 1
ATOM 1011 N N . GLN A 1 128 ? -18.955 0.284 5.986 1.00 90.81 128 GLN A N 1
ATOM 1012 C CA . GLN A 1 128 ? -19.372 1.609 6.474 1.00 90.81 128 GLN A CA 1
ATOM 1013 C C . GLN A 1 128 ? -18.262 2.353 7.229 1.00 90.81 128 GLN A C 1
ATOM 1015 O O . GLN A 1 128 ? -18.491 3.448 7.741 1.00 90.81 128 GLN A O 1
ATOM 1020 N N . SER A 1 129 ? -17.062 1.774 7.290 1.00 94.38 129 SER A N 1
ATOM 1021 C CA . SER A 1 129 ? -15.920 2.390 7.948 1.00 94.38 129 SER A CA 1
ATOM 1022 C C . SER A 1 129 ? -14.603 2.107 7.244 1.00 94.38 129 SER A C 1
ATOM 1024 O O . SER A 1 129 ? -14.456 1.152 6.480 1.00 94.38 129 SER A O 1
ATOM 1026 N N . VAL A 1 130 ? -13.631 2.965 7.537 1.00 94.75 130 VAL A N 1
ATOM 1027 C CA . VAL A 1 130 ? -12.235 2.842 7.124 1.00 94.75 130 VAL A CA 1
ATOM 1028 C C . VAL A 1 130 ? -11.333 2.986 8.347 1.00 94.75 130 VAL A C 1
ATOM 1030 O O . VAL A 1 130 ? -11.636 3.748 9.270 1.00 94.75 130 VAL A O 1
ATOM 1033 N N . LEU A 1 131 ? -10.224 2.256 8.354 1.00 95.62 131 LEU A N 1
ATOM 1034 C CA . LEU A 1 131 ? -9.128 2.426 9.300 1.00 95.62 131 LEU A CA 1
ATOM 1035 C C . LEU A 1 131 ? -8.041 3.252 8.643 1.00 95.62 131 LEU A C 1
ATOM 1037 O O . LEU A 1 131 ? -7.768 3.088 7.456 1.00 95.62 131 LEU A O 1
ATOM 1041 N N . PHE A 1 132 ? -7.417 4.124 9.415 1.00 95.44 132 PHE A N 1
ATOM 1042 C CA . PHE A 1 132 ? -6.381 5.022 8.930 1.00 95.44 132 PHE A CA 1
ATOM 1043 C C . PHE A 1 132 ? -5.472 5.445 10.079 1.00 95.44 132 PHE A C 1
ATOM 1045 O O . PHE A 1 132 ? -5.735 5.127 11.244 1.00 95.44 132 PHE A O 1
ATOM 1052 N N . THR A 1 133 ? -4.384 6.146 9.766 1.00 94.12 133 THR A N 1
ATOM 1053 C CA . THR A 1 133 ? -3.383 6.511 10.774 1.00 94.12 133 THR A CA 1
ATOM 1054 C C . THR A 1 133 ? -3.159 8.001 10.888 1.00 94.12 133 THR A C 1
ATOM 1056 O O . THR A 1 133 ? -2.961 8.679 9.885 1.00 94.12 133 THR A O 1
ATOM 1059 N N . ILE A 1 134 ? -3.081 8.482 12.129 1.00 91.62 134 ILE A N 1
ATOM 1060 C CA . ILE A 1 134 ? -2.652 9.841 12.473 1.00 91.62 134 ILE A CA 1
ATOM 1061 C C . ILE A 1 134 ? -1.721 9.761 13.672 1.00 91.62 134 ILE A C 1
ATOM 1063 O O . ILE A 1 134 ? -1.992 9.051 14.638 1.00 91.62 134 ILE A O 1
ATOM 1067 N N . GLY A 1 135 ? -0.604 10.491 13.619 1.00 91.25 135 GLY A N 1
ATOM 1068 C CA . GLY A 1 135 ? 0.286 10.641 14.771 1.00 91.25 135 GLY A CA 1
ATOM 1069 C C . GLY A 1 135 ? 0.808 9.313 15.330 1.00 91.25 135 GLY A C 1
ATOM 1070 O O . GLY A 1 135 ? 0.956 9.196 16.545 1.00 91.25 135 GLY A O 1
ATOM 1071 N N . ASN A 1 136 ? 1.070 8.329 14.459 1.00 95.50 136 ASN A N 1
ATOM 1072 C CA . ASN A 1 136 ? 1.452 6.955 14.811 1.00 95.50 136 ASN A CA 1
ATOM 1073 C C . ASN A 1 136 ? 0.430 6.220 15.694 1.00 95.50 136 ASN A C 1
ATOM 1075 O O . ASN A 1 136 ? 0.799 5.422 16.555 1.00 95.50 136 ASN A O 1
ATOM 1079 N N . GLN A 1 137 ? -0.853 6.495 15.501 1.00 97.19 137 GLN A N 1
ATOM 1080 C CA . GLN A 1 137 ? -1.962 5.772 16.113 1.00 97.19 137 GLN A CA 1
ATOM 1081 C C . GLN A 1 137 ? -2.955 5.371 15.023 1.00 97.19 137 GLN A C 1
ATOM 1083 O O . GLN A 1 137 ? -2.963 5.964 13.942 1.00 97.19 137 GLN A O 1
ATOM 1088 N N . VAL A 1 138 ? -3.775 4.360 15.303 1.00 97.94 138 VAL A N 1
ATOM 1089 C CA . VAL A 1 138 ? -4.781 3.853 14.365 1.00 97.94 138 VAL A CA 1
ATOM 1090 C C . VAL A 1 138 ? -6.161 4.335 14.786 1.00 97.94 138 VAL A C 1
ATOM 1092 O O . VAL A 1 138 ? -6.572 4.141 15.931 1.00 97.94 138 VAL A O 1
ATOM 1095 N N . PHE A 1 139 ? -6.882 4.924 13.843 1.00 97.81 139 PHE A N 1
ATOM 1096 C CA . PHE A 1 139 ? -8.232 5.433 14.019 1.00 97.81 139 PHE A CA 1
ATOM 1097 C C . PHE A 1 139 ? -9.198 4.715 13.086 1.00 97.81 139 PHE A C 1
ATOM 1099 O O . PHE A 1 139 ? -8.820 4.218 12.026 1.00 97.81 139 PHE A O 1
ATOM 1106 N N . ARG A 1 140 ? -10.463 4.693 13.489 1.00 97.25 140 ARG A N 1
ATOM 1107 C CA . ARG A 1 140 ? -11.599 4.250 12.691 1.00 97.25 140 ARG A CA 1
ATOM 1108 C C . ARG A 1 140 ? -12.455 5.460 12.351 1.00 97.25 140 ARG A C 1
ATOM 1110 O O . ARG A 1 140 ? -12.894 6.164 13.256 1.00 97.25 140 ARG A O 1
ATOM 1117 N N . LYS A 1 141 ? -12.740 5.656 11.066 1.00 96.69 141 LYS A N 1
ATOM 1118 C CA . LYS A 1 141 ? -13.723 6.624 10.574 1.00 96.69 141 LYS A CA 1
ATOM 1119 C C . LYS A 1 141 ? -14.967 5.878 10.109 1.00 96.69 141 LYS A C 1
ATOM 1121 O O . LYS A 1 141 ? -14.900 5.128 9.136 1.00 96.69 141 LYS A O 1
ATOM 1126 N N . GLN A 1 142 ? -16.094 6.097 10.783 1.00 95.94 142 GLN A N 1
ATOM 1127 C CA . GLN A 1 142 ? -17.413 5.757 10.239 1.00 95.94 142 GLN A CA 1
ATOM 1128 C C . GLN A 1 142 ? -17.777 6.790 9.166 1.00 95.94 142 GLN A C 1
ATOM 1130 O O . GLN A 1 142 ? -17.614 7.984 9.415 1.00 95.94 142 GLN A O 1
ATOM 1135 N N . PHE A 1 143 ? -18.260 6.366 7.994 1.00 93.31 143 PHE A N 1
ATOM 1136 C CA . PHE A 1 143 ? -18.471 7.283 6.858 1.00 93.31 143 PHE A CA 1
ATOM 1137 C C . PHE A 1 143 ? -19.404 8.449 7.202 1.00 93.31 143 PHE A C 1
ATOM 1139 O O . PHE A 1 143 ? -19.043 9.601 6.984 1.00 93.31 143 PHE A O 1
ATOM 1146 N N . ASP A 1 144 ? -20.527 8.149 7.856 1.00 92.12 144 ASP A N 1
ATOM 1147 C CA . ASP A 1 144 ? -21.510 9.141 8.316 1.00 92.12 144 ASP A CA 1
ATOM 1148 C C . ASP A 1 144 ? -21.406 9.425 9.828 1.00 92.12 144 ASP A C 1
ATOM 1150 O O . ASP A 1 144 ? -22.363 9.876 10.462 1.00 92.12 144 ASP A O 1
ATOM 1154 N N . GLY A 1 145 ? -20.271 9.093 10.447 1.00 93.31 145 GLY A N 1
ATOM 1155 C CA . G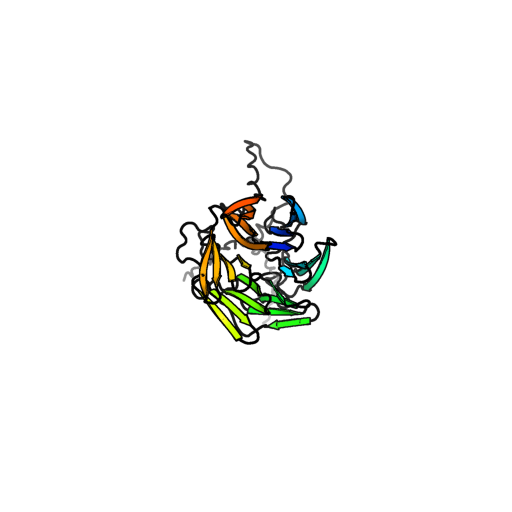LY A 1 145 ? -20.135 9.064 11.900 1.00 93.31 145 GLY A CA 1
ATOM 1156 C C . GLY A 1 145 ? -18.817 9.629 12.425 1.00 93.31 145 GLY A C 1
ATOM 1157 O O . GLY A 1 145 ? -18.061 10.275 11.690 1.00 93.31 145 GLY A O 1
ATOM 1158 N N . PRO A 1 146 ? -18.551 9.428 13.727 1.00 94.94 146 PRO A N 1
ATOM 1159 C CA . PRO A 1 146 ? -17.363 9.963 14.363 1.00 94.94 146 PRO A CA 1
ATOM 1160 C C . PRO A 1 146 ? -16.096 9.227 13.921 1.00 94.94 146 PRO A C 1
ATOM 1162 O O . PRO A 1 146 ? -16.127 8.110 13.390 1.00 94.94 146 PRO A O 1
ATOM 1165 N N . THR A 1 147 ? -14.979 9.885 14.203 1.00 97.19 147 THR A N 1
ATOM 1166 C CA . THR A 1 147 ? -13.644 9.298 14.192 1.00 97.19 147 THR A CA 1
ATOM 1167 C C . THR A 1 147 ? -13.274 8.894 15.607 1.00 97.19 147 THR A C 1
ATOM 1169 O O . THR A 1 147 ? -13.401 9.690 16.537 1.00 97.19 147 THR A O 1
ATOM 1172 N N . GLU A 1 148 ? -12.818 7.659 15.777 1.00 97.25 148 GLU A N 1
ATOM 1173 C CA . GLU A 1 148 ? -12.505 7.091 17.085 1.00 97.25 148 GLU A CA 1
ATOM 1174 C C . GLU A 1 148 ? -11.138 6.410 17.059 1.00 97.25 148 GLU A C 1
ATOM 1176 O O . GLU A 1 148 ? -10.761 5.778 16.070 1.00 97.25 148 GLU A O 1
ATOM 1181 N N . LEU A 1 149 ? -10.388 6.523 18.157 1.00 97.62 149 LEU A N 1
ATOM 1182 C CA . LEU A 1 149 ? -9.167 5.745 18.345 1.00 97.62 149 LEU A CA 1
ATOM 1183 C C . LEU A 1 149 ? -9.536 4.256 18.375 1.00 97.62 149 LEU A C 1
ATOM 1185 O O . LEU A 1 149 ? -10.365 3.850 19.187 1.00 97.62 149 LEU A O 1
ATOM 1189 N N . LEU A 1 150 ? -8.919 3.443 17.513 1.00 97.56 150 LEU A N 1
ATOM 1190 C CA . LEU A 1 150 ? -9.264 2.023 17.405 1.00 97.56 150 LEU A CA 1
ATOM 1191 C C . LEU A 1 150 ? -8.832 1.241 18.656 1.00 97.56 150 LEU A C 1
ATOM 1193 O O . LEU A 1 150 ? -9.580 0.405 19.160 1.00 97.56 150 LEU A O 1
ATOM 1197 N N . PHE A 1 151 ? -7.628 1.523 19.159 1.00 97.50 151 PHE A N 1
ATOM 1198 C CA . PHE A 1 151 ? -7.086 0.982 20.406 1.00 97.50 151 PHE A CA 1
ATOM 1199 C C . PHE A 1 151 ? -5.978 1.885 20.968 1.00 97.50 151 PHE A C 1
ATOM 1201 O O . PHE A 1 151 ? -5.326 2.637 20.241 1.00 97.50 151 PHE A O 1
ATOM 1208 N N . GLU A 1 152 ? -5.738 1.802 22.278 1.00 97.19 152 GLU A N 1
ATOM 1209 C CA . GLU A 1 152 ? -4.693 2.575 22.956 1.00 97.19 152 GLU A CA 1
ATOM 1210 C C . GLU A 1 152 ? -3.298 1.989 22.700 1.00 97.19 152 GLU A C 1
ATOM 1212 O O . GLU A 1 152 ? -2.808 1.126 23.427 1.00 97.19 152 GLU A O 1
ATOM 1217 N N . HIS A 1 153 ? -2.634 2.478 21.657 1.00 97.56 153 HIS A N 1
ATOM 1218 C CA . HIS A 1 153 ? -1.222 2.216 21.398 1.00 97.56 153 HIS A CA 1
ATOM 1219 C C . HIS A 1 153 ? -0.636 3.327 20.530 1.00 97.56 153 HIS A C 1
ATOM 1221 O O . HIS A 1 153 ? -1.319 3.854 19.652 1.00 97.56 153 HIS A O 1
ATOM 1227 N N . ARG A 1 154 ? 0.638 3.661 20.751 1.00 97.56 154 ARG A N 1
ATOM 1228 C CA . ARG A 1 154 ? 1.393 4.586 19.905 1.00 97.56 154 ARG A CA 1
ATOM 1229 C C . ARG A 1 154 ? 2.614 3.866 19.350 1.00 97.56 154 ARG A C 1
ATOM 1231 O O . ARG A 1 154 ? 3.474 3.446 20.116 1.00 97.56 154 ARG A O 1
ATOM 1238 N N . PHE A 1 155 ? 2.656 3.768 18.030 1.00 98.12 155 PHE A N 1
ATOM 1239 C CA . PHE A 1 155 ? 3.726 3.140 17.263 1.00 98.12 155 PHE A CA 1
ATOM 1240 C C . PHE A 1 155 ? 4.934 4.080 17.131 1.00 98.12 155 PHE A C 1
ATOM 1242 O O . PHE A 1 155 ? 4.813 5.302 17.299 1.00 98.12 155 PHE A O 1
ATOM 1249 N N . GLU A 1 156 ? 6.104 3.533 16.804 1.00 97.62 156 GLU A N 1
ATOM 1250 C CA . GLU A 1 156 ? 7.299 4.344 16.554 1.0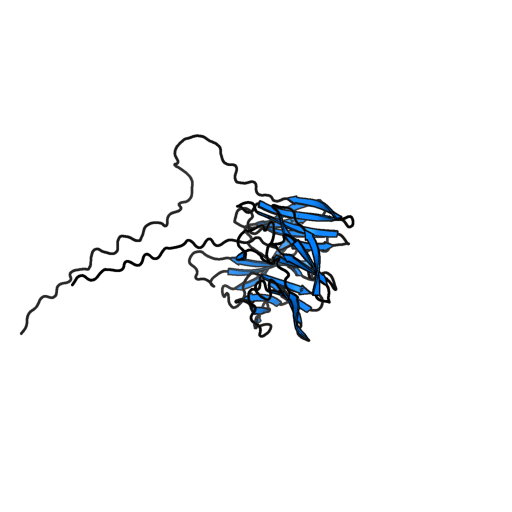0 97.62 156 GLU A CA 1
ATOM 1251 C C . GLU A 1 156 ? 7.217 5.016 15.181 1.00 97.62 156 GLU A C 1
ATOM 1253 O O . GLU A 1 156 ? 7.407 6.232 15.080 1.00 97.62 156 GLU A O 1
ATOM 1258 N N . ARG A 1 157 ? 6.850 4.257 14.138 1.00 95.44 157 ARG A N 1
ATOM 1259 C CA . ARG A 1 157 ? 6.526 4.801 12.813 1.00 95.44 157 ARG A CA 1
ATOM 1260 C C . ARG A 1 157 ? 5.717 3.823 11.969 1.00 95.44 157 ARG A C 1
ATOM 1262 O O . ARG A 1 157 ? 6.270 2.897 11.375 1.00 95.44 157 ARG A O 1
ATOM 1269 N N . ILE A 1 158 ? 4.422 4.098 11.833 1.00 95.69 158 ILE A N 1
ATOM 1270 C CA . ILE A 1 158 ? 3.560 3.335 10.925 1.00 95.69 158 ILE A CA 1
ATOM 1271 C C . ILE A 1 158 ? 3.892 3.721 9.481 1.00 95.69 158 ILE A C 1
ATOM 1273 O O . ILE A 1 158 ? 4.056 4.902 9.170 1.00 95.69 158 ILE A O 1
ATOM 1277 N N . ASN A 1 159 ? 4.008 2.736 8.593 1.00 93.19 159 ASN A N 1
ATOM 1278 C CA . ASN A 1 159 ? 4.080 2.995 7.152 1.00 93.19 159 ASN A CA 1
ATOM 1279 C C . ASN A 1 159 ? 2.780 2.630 6.442 1.00 93.19 159 ASN A C 1
ATOM 1281 O O . ASN A 1 159 ? 2.247 3.428 5.678 1.00 93.19 159 ASN A O 1
ATOM 1285 N N . THR A 1 160 ? 2.259 1.441 6.720 1.00 93.31 160 THR A N 1
ATOM 1286 C CA . THR A 1 160 ? 1.086 0.908 6.040 1.00 93.31 160 THR A CA 1
ATOM 1287 C C . THR A 1 160 ? 0.304 -0.027 6.959 1.00 93.31 160 THR A C 1
ATOM 1289 O O . THR A 1 160 ? 0.807 -0.475 8.000 1.00 93.31 160 THR A O 1
ATOM 1292 N N . LEU A 1 161 ? -0.939 -0.291 6.573 1.00 94.19 161 LEU A N 1
ATOM 1293 C CA . LEU A 1 161 ? -1.846 -1.216 7.232 1.00 94.19 161 LEU A CA 1
ATOM 1294 C C . LEU A 1 161 ? -2.684 -1.972 6.210 1.00 94.19 161 LEU A C 1
ATOM 1296 O O . LEU A 1 161 ? -2.880 -1.530 5.083 1.00 94.19 161 LEU A O 1
ATOM 1300 N N . CYS A 1 162 ? -3.192 -3.123 6.624 1.00 93.56 162 CYS A N 1
ATOM 1301 C CA . CYS A 1 162 ? -4.028 -3.966 5.790 1.00 93.56 162 CYS A CA 1
ATOM 1302 C C . CYS A 1 162 ? -4.952 -4.808 6.670 1.00 93.56 162 CYS A C 1
ATOM 1304 O O . CYS A 1 162 ? -4.529 -5.332 7.699 1.00 93.56 162 CYS A O 1
ATOM 1306 N N . SER A 1 163 ? -6.222 -4.913 6.283 1.00 91.75 163 SER A N 1
ATOM 1307 C CA . SER A 1 163 ? -7.188 -5.756 6.990 1.00 91.75 163 SER A CA 1
ATOM 1308 C C . SER A 1 163 ? -7.264 -7.122 6.325 1.00 91.75 163 SER A C 1
ATOM 1310 O O . SER A 1 163 ? -7.354 -7.211 5.098 1.00 91.75 163 SER A O 1
ATOM 1312 N N . ASP A 1 164 ? -7.203 -8.174 7.135 1.00 89.19 164 ASP A N 1
ATOM 1313 C CA . ASP A 1 164 ? -7.386 -9.548 6.685 1.00 89.19 164 ASP A CA 1
ATOM 1314 C C . ASP A 1 164 ? -8.885 -9.931 6.638 1.00 89.19 164 ASP A C 1
ATOM 1316 O O . ASP A 1 164 ? -9.726 -9.259 7.249 1.00 89.19 164 ASP A O 1
ATOM 1320 N N . PRO A 1 165 ? -9.257 -10.994 5.900 1.00 85.25 165 PRO A N 1
ATOM 1321 C CA . PRO A 1 165 ? -10.642 -11.462 5.816 1.00 85.25 165 PRO A CA 1
ATOM 1322 C C . PRO A 1 165 ? -11.273 -11.880 7.153 1.00 85.25 165 PRO A C 1
ATOM 1324 O O . PRO A 1 165 ? -12.500 -11.922 7.247 1.00 85.25 165 PRO A O 1
ATOM 1327 N N . ASP A 1 166 ? -10.463 -12.173 8.173 1.00 85.69 166 ASP A N 1
ATOM 1328 C CA . ASP A 1 166 ? -10.916 -12.578 9.507 1.00 85.69 166 ASP A CA 1
ATOM 1329 C C . ASP A 1 166 ? -11.165 -11.367 10.430 1.00 85.69 166 ASP A C 1
ATOM 1331 O O . ASP A 1 166 ? -11.540 -11.529 11.594 1.00 85.69 166 ASP A O 1
ATOM 1335 N N . GLY A 1 167 ? -10.987 -10.141 9.920 1.00 87.50 167 GLY A N 1
ATOM 1336 C CA . GLY A 1 167 ? -11.173 -8.896 10.666 1.00 87.50 167 GLY A CA 1
ATOM 1337 C C . GLY A 1 167 ? -9.969 -8.498 11.523 1.00 87.50 167 GLY A C 1
ATOM 1338 O O . GLY A 1 167 ? -10.096 -7.636 12.395 1.00 87.50 167 GLY A O 1
ATOM 1339 N N . GLY A 1 168 ? -8.811 -9.122 11.304 1.00 93.00 168 GLY A N 1
ATOM 1340 C CA . GLY A 1 168 ? -7.540 -8.705 11.880 1.00 93.00 168 GLY A CA 1
ATOM 1341 C C . GLY A 1 168 ? -6.921 -7.542 11.108 1.00 93.00 168 GLY A C 1
ATOM 1342 O O . GLY A 1 168 ? -6.987 -7.478 9.882 1.00 93.00 168 GLY A O 1
ATOM 1343 N N . LEU A 1 169 ? -6.284 -6.626 11.833 1.00 95.94 169 LEU A N 1
ATOM 1344 C CA . LEU A 1 169 ? -5.534 -5.510 11.269 1.00 95.94 169 LEU A CA 1
ATOM 1345 C C . LEU A 1 169 ? -4.035 -5.796 11.348 1.00 95.94 169 LEU A C 1
ATOM 1347 O O . LEU A 1 169 ? -3.482 -5.933 12.438 1.00 95.94 169 LEU A O 1
ATOM 1351 N N . TRP A 1 170 ? -3.372 -5.822 10.202 1.00 96.56 170 TRP A N 1
ATOM 1352 C CA . TRP A 1 170 ? -1.924 -5.933 10.082 1.00 96.56 170 TRP A CA 1
ATOM 1353 C C . TRP A 1 170 ? -1.300 -4.554 9.952 1.00 96.56 170 TRP A C 1
ATOM 1355 O O . TRP A 1 170 ? -1.795 -3.712 9.203 1.00 96.56 170 TRP A O 1
ATOM 1365 N N . ILE A 1 171 ? -0.220 -4.321 10.693 1.00 97.88 171 ILE A N 1
ATOM 1366 C CA . ILE A 1 171 ? 0.425 -3.013 10.819 1.00 97.88 171 ILE A CA 1
ATOM 1367 C C . ILE A 1 171 ? 1.930 -3.210 10.739 1.00 97.88 171 ILE A C 1
ATOM 1369 O O . ILE A 1 171 ? 2.496 -4.048 11.441 1.00 97.88 171 ILE A O 1
ATOM 1373 N N . THR A 1 172 ? 2.598 -2.407 9.920 1.00 97.94 172 THR A N 1
ATOM 1374 C CA . THR A 1 172 ? 4.061 -2.324 9.945 1.00 97.94 172 THR A CA 1
ATOM 1375 C C . THR A 1 172 ? 4.522 -1.162 10.810 1.00 97.94 172 THR A C 1
ATOM 1377 O O . THR A 1 172 ? 4.051 -0.040 10.611 1.00 97.94 172 THR A O 1
ATOM 1380 N N . ASP A 1 173 ? 5.496 -1.406 11.681 1.00 98.00 173 ASP A N 1
ATOM 1381 C CA . ASP A 1 173 ? 6.214 -0.371 12.425 1.00 98.00 173 ASP A CA 1
ATOM 1382 C C . ASP A 1 173 ? 7.696 -0.387 12.030 1.00 98.00 173 ASP A C 1
ATOM 1384 O O . ASP A 1 173 ? 8.424 -1.336 12.328 1.00 98.00 173 ASP A O 1
ATOM 1388 N N . LYS A 1 174 ? 8.138 0.647 11.307 1.00 96.19 174 LYS A N 1
ATOM 1389 C CA . LYS A 1 174 ? 9.493 0.739 10.741 1.00 96.19 174 LYS A CA 1
ATOM 1390 C C . LYS A 1 174 ? 10.571 0.770 11.816 1.00 96.19 174 LYS A C 1
ATOM 1392 O O . LYS A 1 174 ? 11.624 0.150 11.659 1.00 96.19 174 LYS A O 1
ATOM 1397 N N . ASP A 1 175 ? 10.352 1.579 12.843 1.00 96.62 175 ASP A N 1
ATOM 1398 C CA . ASP A 1 175 ? 11.409 1.948 13.780 1.00 96.62 175 ASP A CA 1
ATOM 1399 C C . ASP A 1 175 ? 11.455 0.969 14.966 1.00 96.62 175 ASP A C 1
ATOM 1401 O O . ASP A 1 175 ? 12.544 0.646 15.455 1.00 96.62 175 ASP A O 1
ATOM 1405 N N . LEU A 1 176 ? 10.323 0.325 15.283 1.00 97.75 176 LEU A N 1
ATOM 1406 C CA . LEU A 1 176 ? 10.258 -0.737 16.281 1.00 97.75 176 LEU A CA 1
ATOM 1407 C C . LEU A 1 176 ? 11.079 -1.968 15.863 1.00 97.75 176 LEU A C 1
ATOM 1409 O O . LEU A 1 176 ? 10.789 -2.634 14.866 1.00 97.75 176 LEU A O 1
ATOM 1413 N N . GLN A 1 177 ? 12.082 -2.316 16.675 1.00 96.81 177 GLN A N 1
ATOM 1414 C CA . GLN A 1 177 ? 12.880 -3.551 16.569 1.00 96.81 177 GLN A CA 1
ATOM 1415 C C . GLN A 1 177 ? 13.420 -3.848 15.155 1.00 96.81 177 GLN A C 1
ATOM 1417 O O . GLN A 1 177 ? 13.445 -5.002 14.717 1.00 96.81 177 GLN A O 1
ATOM 1422 N N . GLN A 1 178 ? 13.906 -2.811 14.462 1.00 94.94 178 GLN A N 1
ATOM 1423 C CA . GLN A 1 178 ? 14.461 -2.919 13.105 1.00 94.94 178 GLN A CA 1
ATOM 1424 C C . GLN A 1 178 ? 13.414 -3.382 12.068 1.00 94.94 178 GLN A C 1
ATOM 1426 O O . GLN A 1 178 ? 13.691 -4.204 11.192 1.00 94.94 178 GLN A O 1
ATOM 1431 N N . GLY A 1 179 ? 12.201 -2.843 12.180 1.00 97.62 179 GLY A N 1
ATOM 1432 C CA . GLY A 1 179 ? 11.074 -3.161 11.317 1.00 97.62 179 GLY A CA 1
ATOM 1433 C C . GLY A 1 179 ? 10.281 -4.350 11.847 1.00 97.62 179 GLY A C 1
ATOM 1434 O O . GLY A 1 179 ? 10.771 -5.482 11.837 1.00 97.62 179 GLY A O 1
ATOM 1435 N N . SER A 1 180 ? 9.053 -4.090 12.285 1.00 98.38 180 SER A N 1
ATOM 1436 C CA . SER A 1 180 ? 8.152 -5.077 12.877 1.00 98.38 180 SER A CA 1
ATOM 1437 C C . SER A 1 180 ? 6.837 -5.182 12.112 1.00 98.38 180 SER A C 1
ATOM 1439 O O . SER A 1 180 ? 6.320 -4.184 11.612 1.00 98.38 180 SER A O 1
ATOM 1441 N N . LEU A 1 181 ? 6.286 -6.394 12.065 1.00 98.44 181 LEU A N 1
ATOM 1442 C CA . LEU A 1 181 ? 4.916 -6.673 11.643 1.00 98.44 181 LEU A CA 1
ATOM 1443 C C . LEU A 1 181 ? 4.101 -7.022 12.886 1.00 98.44 181 LEU A C 1
ATOM 1445 O O . LEU A 1 181 ? 4.448 -7.947 13.624 1.00 98.44 181 LEU A O 1
ATOM 1449 N N . LEU A 1 182 ? 3.023 -6.281 13.101 1.00 98.12 182 LEU A N 1
ATOM 1450 C CA . LEU A 1 182 ? 2.097 -6.461 14.208 1.00 98.12 182 LEU A CA 1
ATOM 1451 C C . LEU A 1 182 ? 0.720 -6.843 13.672 1.00 98.12 182 LEU A C 1
ATOM 1453 O O . LEU A 1 182 ? 0.355 -6.463 12.557 1.00 98.12 182 LEU A O 1
ATOM 1457 N N . ARG A 1 183 ? -0.046 -7.565 14.487 1.00 96.81 183 ARG A N 1
ATOM 1458 C CA . ARG A 1 183 ? -1.443 -7.900 14.213 1.00 96.81 183 ARG A CA 1
ATOM 1459 C C . ARG A 1 183 ? -2.303 -7.458 15.385 1.00 96.81 183 ARG A C 1
ATOM 1461 O O . ARG A 1 183 ? -1.957 -7.720 16.532 1.00 96.81 183 ARG A O 1
ATOM 1468 N N . TRP A 1 184 ? -3.421 -6.809 15.098 1.00 97.31 184 TRP A N 1
ATOM 1469 C CA . TRP A 1 184 ? -4.439 -6.479 16.084 1.00 97.31 184 TRP A CA 1
ATOM 1470 C C . TRP A 1 184 ? -5.752 -7.187 15.767 1.00 97.31 184 TRP A C 1
ATOM 1472 O O . TRP A 1 184 ? -6.204 -7.165 14.623 1.00 97.31 184 TRP A O 1
ATOM 1482 N N . THR A 1 185 ? -6.392 -7.767 16.782 1.00 95.94 185 THR A N 1
ATOM 1483 C CA . THR A 1 185 ? -7.794 -8.202 16.713 1.00 95.94 185 THR A CA 1
ATOM 1484 C C . THR A 1 185 ? -8.556 -7.679 17.937 1.00 95.94 185 THR A C 1
ATOM 1486 O O . THR A 1 185 ? -7.956 -7.484 18.999 1.00 95.94 185 TH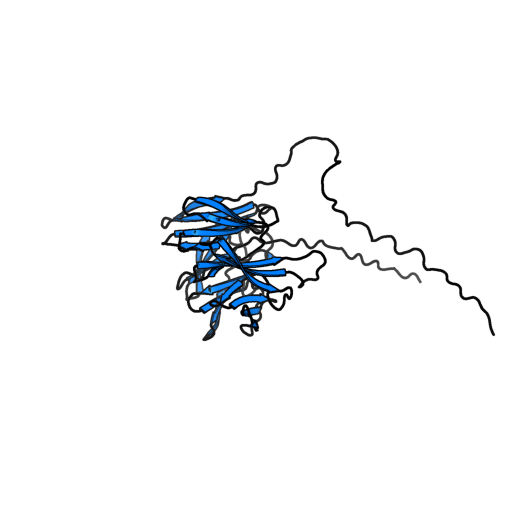R A O 1
ATOM 1489 N N . PRO A 1 186 ? -9.887 -7.489 17.857 1.00 94.19 186 PRO A N 1
ATOM 1490 C CA . PRO A 1 186 ? -10.681 -7.140 19.036 1.00 94.19 186 PRO A CA 1
ATOM 1491 C C . PRO A 1 186 ? -10.612 -8.183 20.164 1.00 94.19 186 PRO A C 1
ATOM 1493 O O . PRO A 1 186 ? -10.838 -7.839 21.322 1.00 94.19 186 PRO A O 1
ATOM 1496 N N . ALA A 1 187 ? -10.347 -9.450 19.829 1.00 95.38 187 ALA A N 1
ATOM 1497 C CA . ALA A 1 187 ? -10.327 -10.556 20.783 1.00 95.38 187 ALA A CA 1
ATOM 1498 C C . ALA A 1 187 ? -8.972 -10.702 21.491 1.00 95.38 187 ALA A C 1
ATOM 1500 O O . ALA A 1 187 ? -8.939 -10.912 22.703 1.00 95.38 187 ALA A O 1
ATOM 1501 N N . ASP A 1 188 ? -7.875 -10.564 20.746 1.00 95.25 188 ASP A N 1
ATOM 1502 C CA . ASP A 1 188 ? -6.521 -10.876 21.218 1.00 95.25 188 ASP A CA 1
ATOM 1503 C C . ASP A 1 188 ? -5.704 -9.615 21.539 1.00 95.25 188 ASP A C 1
ATOM 1505 O O . ASP A 1 188 ? -4.673 -9.687 22.206 1.00 95.25 188 ASP A O 1
ATOM 1509 N N . GLY A 1 189 ? -6.173 -8.439 21.108 1.00 97.19 189 GLY A N 1
ATOM 1510 C CA . GLY A 1 189 ? -5.423 -7.194 21.210 1.00 97.19 189 GLY A CA 1
ATOM 1511 C C . GLY A 1 189 ? -4.293 -7.123 20.184 1.00 97.19 189 GLY A C 1
ATOM 1512 O O . GLY A 1 189 ? -4.363 -7.748 19.129 1.00 97.19 189 GLY A O 1
ATOM 1513 N N . LEU A 1 190 ? -3.280 -6.299 20.471 1.00 98.12 190 LEU A N 1
ATOM 1514 C CA . LEU A 1 190 ? -2.118 -6.090 19.603 1.00 98.12 190 LEU A CA 1
ATOM 1515 C C . LEU A 1 190 ? -0.999 -7.074 19.962 1.00 98.12 190 LEU A C 1
ATOM 1517 O O . LEU A 1 190 ? -0.534 -7.073 21.102 1.00 98.12 190 LEU A O 1
ATOM 1521 N N . ASP A 1 191 ? -0.519 -7.829 18.978 1.00 96.94 191 ASP A N 1
ATOM 1522 C CA . ASP A 1 191 ? 0.613 -8.747 19.108 1.00 96.94 191 ASP A CA 1
ATOM 1523 C C . ASP A 1 191 ? 1.704 -8.455 18.066 1.00 96.94 191 ASP A C 1
ATOM 1525 O O . ASP A 1 191 ? 1.433 -7.980 16.959 1.00 96.94 191 ASP A O 1
ATOM 1529 N N . THR A 1 192 ? 2.960 -8.730 18.423 1.00 97.62 192 THR A N 1
ATOM 1530 C CA . THR A 1 192 ? 4.106 -8.615 17.512 1.00 97.62 192 THR A CA 1
ATOM 1531 C C . THR A 1 192 ? 4.367 -9.963 16.861 1.00 97.62 192 THR A C 1
ATOM 1533 O O . THR A 1 192 ? 4.824 -10.896 17.515 1.00 97.62 192 THR A O 1
ATOM 1536 N N . ILE A 1 193 ? 4.139 -10.045 15.553 1.00 97.69 193 ILE A N 1
ATOM 1537 C CA . ILE A 1 193 ? 4.247 -11.295 14.798 1.00 97.69 193 ILE A CA 1
ATOM 1538 C C . ILE A 1 193 ? 5.676 -11.518 14.311 1.00 97.69 193 ILE A C 1
ATOM 1540 O O . ILE A 1 193 ? 6.216 -12.611 14.446 1.00 97.69 193 ILE A O 1
ATOM 1544 N N . ALA A 1 194 ? 6.321 -10.481 13.775 1.00 98.19 194 ALA A N 1
ATOM 1545 C CA . ALA A 1 194 ? 7.695 -10.571 13.293 1.00 98.19 194 ALA A CA 1
ATOM 1546 C C . ALA A 1 194 ? 8.470 -9.273 13.544 1.00 98.19 194 ALA A C 1
ATOM 1548 O O . ALA A 1 194 ? 7.889 -8.196 13.647 1.00 98.19 194 ALA A O 1
ATOM 1549 N N . THR A 1 195 ? 9.796 -9.382 13.629 1.00 98.25 195 THR A N 1
ATOM 1550 C CA . THR A 1 195 ? 10.729 -8.262 13.850 1.00 98.25 195 THR A CA 1
ATOM 1551 C C . THR A 1 195 ? 11.939 -8.399 12.927 1.00 98.25 195 THR A C 1
ATOM 1553 O O . THR A 1 195 ? 12.126 -9.449 12.306 1.00 98.25 195 THR A O 1
ATOM 1556 N N . LYS A 1 196 ? 12.792 -7.367 12.861 1.00 96.88 196 LYS A N 1
ATOM 1557 C CA . LYS A 1 196 ? 14.005 -7.341 12.023 1.00 96.88 196 LYS A CA 1
ATOM 1558 C C . LYS A 1 196 ? 13.718 -7.576 10.539 1.00 96.88 196 LYS A C 1
ATOM 1560 O O . LYS A 1 196 ? 14.511 -8.210 9.844 1.00 96.88 196 LYS A O 1
ATOM 1565 N N . LEU A 1 197 ? 12.581 -7.075 10.064 1.00 97.88 197 LEU A N 1
ATOM 1566 C CA . LEU A 1 197 ? 12.170 -7.212 8.669 1.00 97.88 197 LEU A CA 1
ATOM 1567 C C . LEU A 1 197 ? 12.985 -6.300 7.737 1.00 97.88 197 LEU A C 1
ATOM 1569 O O . LEU A 1 197 ? 13.165 -6.633 6.571 1.00 97.88 197 LEU A O 1
ATOM 1573 N N . ILE A 1 198 ? 13.525 -5.186 8.245 1.00 97.00 198 ILE A N 1
ATOM 1574 C CA . ILE A 1 198 ? 14.413 -4.303 7.479 1.00 97.00 198 ILE A CA 1
ATOM 1575 C C . ILE A 1 198 ? 15.865 -4.771 7.672 1.00 97.00 198 ILE A C 1
ATOM 1577 O O . ILE A 1 198 ? 16.313 -4.894 8.816 1.00 97.00 198 ILE A O 1
ATOM 1581 N N . PRO A 1 199 ? 16.651 -5.011 6.607 1.00 94.81 199 PRO A N 1
ATOM 1582 C CA . PRO A 1 199 ? 18.069 -5.346 6.732 1.00 94.81 199 PRO A CA 1
ATOM 1583 C C . PRO A 1 199 ? 18.880 -4.228 7.411 1.00 94.81 199 PRO A C 1
ATOM 1585 O O . PRO A 1 199 ? 18.757 -3.060 7.059 1.00 94.81 199 PRO A O 1
ATOM 1588 N N . THR A 1 200 ? 19.780 -4.568 8.340 1.00 90.62 200 THR A N 1
ATOM 1589 C CA . THR A 1 200 ? 20.612 -3.567 9.049 1.00 90.62 200 THR A CA 1
ATOM 1590 C C . THR A 1 200 ? 21.610 -2.852 8.128 1.00 90.62 200 THR A C 1
ATOM 1592 O O . THR A 1 200 ? 21.972 -1.703 8.364 1.00 90.62 200 THR A O 1
ATOM 1595 N N . ALA A 1 201 ? 22.101 -3.550 7.103 1.00 91.50 201 ALA A N 1
ATOM 1596 C CA . ALA A 1 201 ? 23.125 -3.064 6.182 1.00 91.50 201 ALA A CA 1
ATOM 1597 C C . ALA A 1 201 ? 22.831 -3.585 4.765 1.00 91.50 201 ALA A C 1
ATOM 1599 O O . ALA A 1 201 ? 23.496 -4.519 4.305 1.00 91.50 201 ALA A O 1
ATOM 1600 N N . PRO A 1 202 ? 21.797 -3.050 4.092 1.00 93.19 202 PRO A N 1
ATOM 1601 C CA . PRO A 1 202 ? 21.465 -3.456 2.731 1.00 93.19 202 PRO A CA 1
ATOM 1602 C C . PRO A 1 202 ? 22.637 -3.153 1.787 1.00 93.19 202 PRO A C 1
ATOM 1604 O O . PRO A 1 202 ? 23.267 -2.100 1.885 1.00 93.19 202 PRO A O 1
ATOM 1607 N N . SER A 1 203 ? 22.942 -4.076 0.871 1.00 91.56 203 SER A N 1
ATOM 1608 C CA . SER A 1 203 ? 24.086 -3.943 -0.042 1.00 91.56 203 SER A CA 1
ATOM 1609 C C . SER A 1 203 ? 23.846 -2.957 -1.187 1.00 91.56 203 SER A C 1
ATOM 1611 O O . SER A 1 203 ? 24.794 -2.326 -1.645 1.00 91.56 203 SER A O 1
ATOM 1613 N N . ASP A 1 204 ? 22.601 -2.849 -1.656 1.00 93.06 204 ASP A N 1
ATOM 1614 C CA . ASP A 1 204 ? 22.191 -1.987 -2.772 1.00 93.06 204 ASP A CA 1
ATOM 1615 C C . ASP A 1 204 ? 20.772 -1.425 -2.541 1.00 93.06 204 ASP A C 1
ATOM 1617 O O . ASP A 1 204 ? 19.833 -1.786 -3.257 1.00 93.06 204 ASP A O 1
ATOM 1621 N N . PRO A 1 205 ? 20.557 -0.595 -1.501 1.00 94.62 205 PRO A N 1
ATOM 1622 C CA . PRO A 1 205 ? 19.244 -0.013 -1.262 1.00 94.62 205 PRO A CA 1
ATOM 1623 C C . PRO A 1 205 ? 18.897 1.019 -2.354 1.00 94.62 205 PRO A C 1
ATOM 1625 O O . PRO A 1 205 ? 19.787 1.730 -2.827 1.00 94.62 205 PRO A O 1
ATOM 1628 N N . PRO A 1 206 ? 17.611 1.192 -2.718 1.00 92.62 206 PRO A N 1
ATOM 1629 C CA . PRO A 1 206 ? 17.178 2.243 -3.648 1.00 92.62 206 PRO A CA 1
ATOM 1630 C C . PRO A 1 206 ? 17.558 3.652 -3.184 1.00 92.62 206 PRO A C 1
ATOM 1632 O O . PRO A 1 206 ? 17.842 4.527 -4.001 1.00 92.62 206 PRO A O 1
ATOM 1635 N N . PHE A 1 207 ? 17.591 3.854 -1.864 1.00 91.38 207 PHE A N 1
ATOM 1636 C CA . PHE A 1 207 ? 17.945 5.113 -1.223 1.00 91.38 207 PHE A CA 1
ATOM 1637 C C . PHE A 1 207 ? 19.122 4.904 -0.265 1.00 91.38 207 PHE A C 1
ATOM 1639 O O . PHE A 1 207 ? 19.072 3.986 0.561 1.00 91.38 207 PHE A O 1
ATOM 1646 N N . PRO A 1 208 ? 20.168 5.746 -0.312 1.00 89.12 208 PRO A N 1
ATOM 1647 C CA . PRO A 1 208 ? 21.278 5.636 0.628 1.00 89.12 208 PRO A CA 1
ATOM 1648 C C . PRO A 1 208 ? 20.872 6.013 2.062 1.00 89.12 208 PRO A C 1
ATOM 1650 O O . PRO A 1 208 ? 21.461 5.508 3.016 1.00 89.12 208 PRO A O 1
ATOM 1653 N N . GLU A 1 209 ? 19.869 6.876 2.250 1.00 90.44 209 GLU A N 1
ATOM 1654 C CA . GLU A 1 209 ? 19.410 7.287 3.576 1.00 90.44 209 GLU A CA 1
ATOM 1655 C C . GLU A 1 209 ? 18.422 6.284 4.190 1.00 90.44 209 GLU A C 1
ATOM 1657 O O . GLU A 1 209 ? 17.329 6.049 3.675 1.00 90.44 209 GLU A O 1
ATOM 1662 N N . THR A 1 210 ? 18.743 5.797 5.390 1.00 91.19 210 THR A N 1
ATOM 1663 C CA . THR A 1 210 ? 17.937 4.811 6.137 1.00 91.19 210 THR A CA 1
ATOM 1664 C C . THR A 1 210 ? 16.529 5.279 6.507 1.00 91.19 210 THR A C 1
ATOM 1666 O O . THR A 1 210 ? 15.654 4.478 6.828 1.00 91.19 210 THR A O 1
ATOM 1669 N N . ARG A 1 211 ? 16.258 6.587 6.455 1.00 90.19 211 ARG A N 1
ATOM 1670 C CA . ARG A 1 211 ? 14.913 7.136 6.694 1.00 90.19 211 ARG A CA 1
ATOM 1671 C C . ARG A 1 211 ? 13.910 6.815 5.578 1.00 90.19 211 ARG A C 1
ATOM 1673 O O . ARG A 1 211 ? 12.712 6.959 5.827 1.00 90.19 211 ARG A O 1
ATOM 1680 N N . PHE A 1 212 ? 14.401 6.419 4.398 1.00 90.94 212 PHE A N 1
ATOM 1681 C CA . PHE A 1 212 ? 13.624 6.025 3.214 1.00 90.94 212 PHE A CA 1
ATOM 1682 C C . PHE A 1 212 ? 13.583 4.500 3.003 1.00 90.94 212 PHE A C 1
ATOM 1684 O O . PHE A 1 212 ? 13.046 4.011 2.010 1.00 90.94 212 PHE A O 1
ATOM 1691 N N . HIS A 1 213 ? 14.142 3.743 3.947 1.00 93.81 213 HIS A N 1
ATOM 1692 C CA . HIS A 1 213 ? 14.006 2.290 4.041 1.00 93.81 213 HIS A CA 1
ATOM 1693 C C . HIS A 1 213 ? 12.661 2.014 4.709 1.00 93.81 213 HIS A C 1
ATOM 1695 O O . HIS A 1 213 ? 12.531 2.182 5.919 1.00 93.81 213 HIS A O 1
ATOM 1701 N N . LEU A 1 214 ? 11.635 1.749 3.905 1.00 93.62 214 LEU A N 1
ATOM 1702 C CA . LEU A 1 214 ? 10.234 1.747 4.325 1.00 93.62 214 LEU A CA 1
ATOM 1703 C C . LEU A 1 214 ? 9.573 0.423 3.968 1.00 93.62 214 LEU A C 1
ATOM 1705 O O . LEU A 1 214 ? 9.981 -0.254 3.019 1.00 93.62 214 LEU A O 1
ATOM 1709 N N . PHE A 1 215 ? 8.505 0.117 4.698 1.00 96.62 215 PHE A N 1
ATOM 1710 C CA . PHE A 1 215 ? 7.486 -0.797 4.209 1.00 96.62 215 PHE A CA 1
ATOM 1711 C C . PHE A 1 215 ? 6.518 -0.038 3.307 1.00 96.62 215 PHE A C 1
ATOM 1713 O O . PHE A 1 215 ? 6.160 1.099 3.611 1.00 96.62 215 PHE A O 1
ATOM 1720 N N . TYR A 1 216 ? 6.116 -0.658 2.205 1.00 95.19 216 TYR A N 1
ATOM 1721 C CA . TYR A 1 216 ? 5.196 -0.059 1.240 1.00 95.19 216 TYR A CA 1
ATOM 1722 C C . TYR A 1 216 ? 3.816 -0.715 1.337 1.00 95.19 216 TYR A C 1
ATOM 1724 O O . TYR A 1 216 ? 2.929 -0.185 1.995 1.00 95.19 216 TYR A O 1
ATOM 1732 N N . GLY A 1 217 ? 3.638 -1.887 0.732 1.00 94.19 217 GLY A N 1
ATOM 1733 C CA . GLY A 1 217 ? 2.404 -2.665 0.787 1.00 94.19 217 GLY A CA 1
ATOM 1734 C C . GLY A 1 217 ? 2.484 -3.857 1.739 1.00 94.19 217 GLY A C 1
ATOM 1735 O O . GLY A 1 217 ? 3.540 -4.482 1.891 1.00 94.19 217 GLY A O 1
ATOM 1736 N N . ILE A 1 218 ? 1.336 -4.195 2.330 1.00 95.06 218 ILE A N 1
ATOM 1737 C CA . ILE A 1 218 ? 1.072 -5.484 2.977 1.00 95.06 218 ILE A CA 1
ATOM 1738 C C . ILE A 1 218 ? -0.035 -6.173 2.175 1.00 95.06 218 ILE A C 1
ATOM 1740 O O . ILE A 1 218 ? -1.074 -5.564 1.917 1.00 95.06 218 ILE A O 1
ATOM 1744 N N . ASN A 1 219 ? 0.155 -7.439 1.810 1.00 93.69 219 ASN A N 1
ATOM 1745 C CA . ASN A 1 219 ? -0.924 -8.268 1.282 1.00 93.69 219 ASN A CA 1
ATOM 1746 C C . ASN A 1 219 ? -1.435 -9.216 2.377 1.00 93.69 219 ASN A C 1
ATOM 1748 O O . ASN A 1 219 ? -0.668 -10.037 2.881 1.00 93.69 219 ASN A O 1
ATOM 1752 N N . CYS A 1 220 ? -2.725 -9.098 2.710 1.00 89.69 220 CYS A N 1
ATOM 1753 C CA . CYS A 1 220 ? -3.420 -9.941 3.693 1.00 89.69 220 CYS A CA 1
ATOM 1754 C C . CYS A 1 220 ? -4.554 -10.771 3.075 1.00 89.69 220 CYS A C 1
ATOM 1756 O O . CYS A 1 220 ? -5.433 -11.238 3.794 1.00 89.69 220 CYS A O 1
ATOM 1758 N N . GLN A 1 221 ? -4.604 -10.898 1.743 1.00 80.31 221 GLN A N 1
ATOM 1759 C CA . GLN A 1 221 ? -5.698 -11.607 1.067 1.00 80.31 221 GLN A CA 1
ATOM 1760 C C . GLN A 1 221 ? -5.508 -13.130 1.075 1.00 80.31 221 GLN A C 1
ATOM 1762 O O . GLN A 1 221 ? -6.472 -13.863 0.859 1.00 80.31 221 GLN A O 1
ATOM 1767 N N . GLU A 1 222 ? -4.290 -13.614 1.320 1.00 75.94 222 GLU A N 1
ATOM 1768 C CA . GLU A 1 222 ? -3.988 -15.040 1.402 1.00 75.94 222 GLU A CA 1
ATOM 1769 C C . GLU A 1 222 ? -4.049 -15.529 2.855 1.00 75.94 222 GLU A C 1
ATOM 1771 O O . GLU A 1 222 ? -3.394 -14.995 3.747 1.00 75.94 222 GLU A O 1
ATOM 1776 N N . THR A 1 223 ? -4.853 -16.559 3.118 1.00 74.94 223 THR A N 1
ATOM 1777 C CA . THR A 1 223 ? -4.979 -17.131 4.463 1.00 74.94 223 THR A CA 1
ATOM 1778 C C . THR A 1 223 ? -3.655 -17.754 4.920 1.00 74.94 223 THR A C 1
ATOM 1780 O O . THR A 1 223 ? -3.047 -18.540 4.195 1.00 74.94 223 THR A O 1
ATOM 1783 N N . GLY A 1 224 ? -3.235 -17.445 6.149 1.00 79.44 224 GLY A N 1
ATOM 1784 C CA . GLY A 1 224 ? -2.076 -18.063 6.810 1.00 79.44 224 GLY A CA 1
ATOM 1785 C C . GLY A 1 224 ? -0.704 -17.534 6.373 1.00 79.44 224 GLY A C 1
ATOM 1786 O O . GLY A 1 224 ? 0.319 -18.002 6.879 1.00 79.44 224 GLY A O 1
ATOM 1787 N N . LYS A 1 225 ? -0.655 -16.559 5.456 1.00 91.19 225 LYS A N 1
ATOM 1788 C CA . LYS A 1 225 ? 0.584 -15.911 5.016 1.00 91.19 225 LYS A CA 1
ATOM 1789 C C . LYS A 1 225 ? 0.380 -14.422 4.809 1.00 91.19 225 LYS A C 1
ATOM 1791 O O . LYS A 1 225 ? -0.599 -14.002 4.206 1.00 91.19 225 LYS A O 1
ATOM 1796 N N . ILE A 1 226 ? 1.349 -13.637 5.259 1.00 95.75 226 ILE A N 1
ATOM 1797 C CA . ILE A 1 226 ? 1.373 -12.193 5.055 1.00 95.75 226 ILE A CA 1
ATOM 1798 C C . ILE A 1 226 ? 2.593 -11.831 4.232 1.00 95.75 226 ILE A C 1
ATOM 1800 O O . ILE A 1 226 ? 3.706 -12.266 4.528 1.00 95.75 226 ILE A O 1
ATOM 1804 N N . TYR A 1 227 ? 2.384 -11.010 3.209 1.00 97.38 227 TYR A N 1
ATOM 1805 C CA . TYR A 1 227 ? 3.466 -10.530 2.363 1.00 97.38 227 TYR A CA 1
ATOM 1806 C C . TYR A 1 227 ? 3.729 -9.059 2.631 1.00 97.38 227 TYR A C 1
ATOM 1808 O O . TYR A 1 227 ? 2.803 -8.254 2.588 1.00 97.38 227 TYR A O 1
ATOM 1816 N N . VAL A 1 228 ? 4.987 -8.705 2.884 1.00 97.94 228 VAL A N 1
ATOM 1817 C CA . VAL A 1 228 ? 5.397 -7.333 3.206 1.00 97.94 228 VAL A CA 1
ATOM 1818 C C . VAL A 1 228 ? 6.445 -6.871 2.202 1.00 97.94 228 VAL A C 1
ATOM 1820 O O . VAL A 1 228 ? 7.505 -7.487 2.086 1.00 97.94 228 VAL A O 1
ATOM 1823 N N . ALA A 1 229 ? 6.161 -5.784 1.484 1.00 98.12 229 ALA A N 1
ATOM 1824 C CA . ALA A 1 229 ? 7.117 -5.153 0.581 1.00 98.12 229 ALA A CA 1
ATOM 1825 C C . ALA A 1 229 ? 8.049 -4.220 1.366 1.00 98.12 229 ALA A C 1
ATOM 1827 O O . ALA A 1 229 ? 7.604 -3.234 1.954 1.00 98.12 229 ALA A O 1
ATOM 1828 N N . GLU A 1 230 ? 9.343 -4.533 1.367 1.00 97.06 230 GLU A N 1
ATOM 1829 C CA . GLU A 1 230 ? 10.386 -3.819 2.100 1.00 97.06 230 GLU A CA 1
ATOM 1830 C C . GLU A 1 230 ? 11.444 -3.294 1.120 1.00 97.06 230 GLU A C 1
ATOM 1832 O O . GLU A 1 230 ? 12.004 -4.033 0.302 1.00 97.06 230 GLU A O 1
ATOM 1837 N N . SER A 1 231 ? 11.701 -1.985 1.163 1.00 96.06 231 SER A N 1
ATOM 1838 C CA . SER A 1 231 ? 12.461 -1.336 0.095 1.00 96.06 231 SER A CA 1
ATOM 1839 C C . SER A 1 231 ? 13.969 -1.419 0.228 1.00 96.06 231 SER A C 1
ATOM 1841 O O . SER A 1 231 ? 14.646 -1.447 -0.798 1.00 96.06 231 SER A O 1
ATOM 1843 N N . ALA A 1 232 ? 14.526 -1.464 1.438 1.00 96.00 232 ALA A N 1
ATOM 1844 C CA . ALA A 1 232 ? 15.972 -1.426 1.629 1.00 96.00 232 ALA A CA 1
ATOM 1845 C C . ALA A 1 232 ? 16.634 -2.691 1.087 1.00 96.00 232 ALA A C 1
ATOM 1847 O O . ALA A 1 232 ? 17.673 -2.618 0.433 1.00 96.00 232 ALA A O 1
ATOM 1848 N N . GLY A 1 233 ? 16.004 -3.841 1.323 1.00 96.75 233 GLY A N 1
ATOM 1849 C CA . GLY A 1 233 ? 16.372 -5.121 0.743 1.00 96.75 233 GLY A CA 1
ATOM 1850 C C . GLY A 1 233 ? 15.850 -5.329 -0.675 1.00 96.75 233 GLY A C 1
ATOM 1851 O O . GLY A 1 233 ? 16.221 -6.326 -1.274 1.00 96.75 233 GLY A O 1
ATOM 1852 N N . ARG A 1 234 ? 15.026 -4.427 -1.234 1.00 97.38 234 ARG A N 1
ATOM 1853 C CA . ARG A 1 234 ? 14.337 -4.580 -2.534 1.00 97.38 234 ARG A CA 1
ATOM 1854 C C . ARG A 1 234 ? 13.542 -5.886 -2.635 1.00 97.38 234 ARG A C 1
ATOM 1856 O O . ARG A 1 234 ? 13.572 -6.564 -3.665 1.00 97.38 234 ARG A O 1
ATOM 1863 N N . GLN A 1 235 ? 12.850 -6.253 -1.566 1.00 97.69 235 GLN A N 1
ATOM 1864 C CA . GLN A 1 235 ? 12.271 -7.582 -1.428 1.00 97.69 235 GLN A CA 1
ATOM 1865 C C . GLN A 1 235 ? 10.828 -7.552 -0.948 1.00 97.69 235 GLN A C 1
ATOM 1867 O O . GLN A 1 235 ? 10.368 -6.610 -0.311 1.00 97.69 235 GLN A O 1
ATOM 1872 N N . ILE A 1 236 ? 10.128 -8.636 -1.239 1.00 98.00 236 ILE A N 1
ATOM 1873 C CA . ILE A 1 236 ? 8.884 -8.987 -0.575 1.00 98.00 236 ILE A CA 1
ATOM 1874 C C . ILE A 1 236 ? 9.209 -10.153 0.344 1.00 98.00 236 ILE A C 1
ATOM 1876 O O . ILE A 1 236 ? 9.706 -11.191 -0.103 1.00 98.00 236 ILE A O 1
ATOM 1880 N N . LEU A 1 237 ? 8.907 -9.971 1.621 1.00 98.12 237 LEU A N 1
ATOM 1881 C CA . LEU A 1 237 ? 9.004 -11.007 2.633 1.00 98.12 237 LEU A CA 1
ATOM 1882 C C . LEU A 1 237 ? 7.672 -11.746 2.728 1.00 98.12 237 LEU A C 1
ATOM 1884 O O . LEU A 1 237 ? 6.633 -11.104 2.824 1.00 98.12 237 LEU A O 1
ATOM 1888 N N . GLU A 1 238 ? 7.709 -13.075 2.730 1.00 97.25 238 GLU A N 1
ATOM 1889 C CA . GLU A 1 238 ? 6.615 -13.918 3.214 1.00 97.25 238 GLU A CA 1
ATOM 1890 C C . GLU A 1 238 ? 6.813 -14.142 4.714 1.00 97.25 238 GLU A C 1
ATOM 1892 O O . GLU A 1 238 ? 7.896 -14.556 5.142 1.00 97.25 238 GLU A O 1
ATOM 1897 N N . VAL A 1 239 ? 5.772 -13.870 5.496 1.00 97.31 239 VAL A N 1
ATOM 1898 C CA . VAL A 1 239 ? 5.708 -14.086 6.941 1.00 97.31 239 VAL A CA 1
ATOM 1899 C C . VAL A 1 239 ? 4.600 -15.092 7.223 1.00 97.31 239 VAL A C 1
ATOM 1901 O O . VAL A 1 239 ? 3.452 -14.873 6.834 1.00 97.31 239 VAL A O 1
ATOM 1904 N N . ASP A 1 240 ? 4.935 -16.200 7.877 1.00 93.31 240 ASP A N 1
ATOM 1905 C CA . ASP A 1 240 ? 3.945 -17.211 8.253 1.00 93.31 240 ASP A CA 1
ATOM 1906 C C . ASP A 1 240 ? 3.300 -16.944 9.623 1.00 93.31 240 ASP A C 1
ATOM 1908 O O . ASP A 1 240 ? 3.694 -16.036 10.356 1.00 93.31 240 ASP A O 1
ATOM 1912 N N . GLU A 1 241 ? 2.318 -17.771 9.993 1.00 87.19 241 GLU A N 1
ATOM 1913 C CA . GLU A 1 241 ? 1.598 -17.683 11.276 1.00 87.19 241 GLU A CA 1
ATOM 1914 C C . GLU A 1 241 ? 2.502 -17.779 12.519 1.00 87.19 241 GLU A C 1
ATOM 1916 O O . GLU A 1 241 ? 2.098 -17.377 13.606 1.00 87.19 241 GLU A O 1
ATOM 1921 N N . MET A 1 242 ? 3.723 -18.312 12.384 1.00 89.38 242 MET A N 1
ATOM 1922 C CA . MET A 1 242 ? 4.705 -18.401 13.471 1.00 89.38 242 MET A CA 1
ATOM 1923 C C . MET A 1 242 ? 5.688 -17.221 13.471 1.00 89.38 242 MET A C 1
ATOM 1925 O O . MET A 1 242 ? 6.648 -17.232 14.244 1.00 89.38 242 MET A O 1
ATOM 1929 N N . GLY A 1 243 ? 5.503 -16.241 12.583 1.00 94.12 243 GLY A N 1
ATOM 1930 C CA . GLY A 1 243 ? 6.398 -15.098 12.432 1.00 94.12 243 GLY A CA 1
ATOM 1931 C C . GLY A 1 243 ? 7.711 -15.420 11.719 1.00 94.12 243 GLY A C 1
ATOM 1932 O O . GLY A 1 243 ? 8.641 -14.610 11.747 1.00 94.12 243 GLY A O 1
ATOM 1933 N N . ARG A 1 244 ? 7.838 -16.601 11.096 1.00 95.94 244 ARG A N 1
ATOM 1934 C CA . ARG A 1 244 ? 9.045 -16.959 10.340 1.00 95.94 244 ARG A CA 1
ATOM 1935 C C . ARG A 1 244 ? 9.019 -16.241 9.003 1.00 95.94 244 ARG A C 1
ATOM 1937 O O . ARG A 1 244 ? 7.989 -16.191 8.338 1.00 95.94 244 ARG A O 1
ATOM 1944 N N . THR A 1 245 ? 10.173 -15.719 8.610 1.00 97.50 245 THR A N 1
ATOM 1945 C CA . THR A 1 245 ? 10.308 -14.867 7.432 1.00 97.50 245 THR A CA 1
ATOM 1946 C C . THR A 1 245 ? 11.140 -15.552 6.356 1.00 97.50 245 THR A C 1
ATOM 1948 O O . THR A 1 245 ? 12.170 -16.171 6.635 1.00 97.50 245 THR A O 1
ATOM 1951 N N . THR A 1 246 ? 10.701 -15.440 5.105 1.00 97.06 246 THR A N 1
ATOM 1952 C CA . THR A 1 246 ? 11.477 -15.847 3.927 1.00 97.06 246 THR A CA 1
ATOM 1953 C C . THR A 1 246 ? 11.354 -14.799 2.829 1.00 97.06 246 THR A C 1
ATOM 1955 O O . THR A 1 246 ? 10.356 -14.086 2.751 1.00 97.06 246 THR A O 1
ATOM 1958 N N . THR A 1 247 ? 12.366 -14.678 1.971 1.00 96.81 247 THR A N 1
ATOM 1959 C CA . THR A 1 247 ? 12.276 -13.809 0.792 1.00 96.81 247 THR A CA 1
ATOM 1960 C C . THR A 1 247 ? 11.424 -14.500 -0.267 1.00 96.81 247 THR A C 1
ATOM 1962 O O . THR A 1 247 ? 11.848 -15.492 -0.858 1.00 96.81 247 THR A O 1
ATOM 1965 N N . PHE A 1 248 ? 10.230 -13.966 -0.513 1.00 95.81 248 PHE A N 1
ATOM 1966 C CA . PHE A 1 248 ? 9.320 -14.456 -1.546 1.00 95.81 248 PHE A CA 1
ATOM 1967 C C . PHE A 1 248 ? 9.708 -13.932 -2.929 1.00 95.81 248 PHE A C 1
ATOM 1969 O O . PHE A 1 248 ? 9.741 -14.671 -3.911 1.00 95.81 248 PHE A O 1
ATOM 1976 N N . TYR A 1 249 ? 10.035 -12.642 -3.000 1.00 96.31 249 TYR A N 1
ATOM 1977 C CA . TYR A 1 249 ? 10.410 -11.977 -4.238 1.00 96.31 249 TYR A CA 1
ATOM 1978 C C . TYR A 1 249 ? 11.532 -10.971 -3.996 1.00 96.31 249 TYR A C 1
ATOM 1980 O O . TYR A 1 249 ? 11.589 -10.335 -2.949 1.00 96.31 249 TYR A O 1
ATOM 1988 N N . GLN A 1 250 ? 12.414 -10.828 -4.982 1.00 96.62 250 GLN A N 1
ATOM 1989 C CA . GLN A 1 250 ? 13.568 -9.939 -4.945 1.00 96.62 250 GLN A CA 1
ATOM 1990 C C . GLN A 1 250 ? 13.666 -9.200 -6.282 1.00 96.62 250 GLN A C 1
ATOM 1992 O O . GLN A 1 250 ? 13.838 -9.831 -7.338 1.00 96.62 250 GLN A O 1
ATOM 1997 N N . SER A 1 251 ? 13.564 -7.876 -6.224 1.00 96.75 251 SER A N 1
ATOM 1998 C CA . SER A 1 251 ? 13.769 -6.996 -7.371 1.00 96.75 251 SER A CA 1
ATOM 1999 C C . SER A 1 251 ? 15.253 -6.814 -7.664 1.00 96.75 251 SER A C 1
ATOM 2001 O O . SER A 1 251 ? 16.101 -6.885 -6.770 1.00 96.75 251 SER A O 1
ATOM 2003 N N . GLU A 1 252 ? 15.547 -6.528 -8.927 1.00 95.00 252 GLU A N 1
ATOM 2004 C CA . GLU A 1 252 ? 16.864 -6.094 -9.387 1.00 95.00 252 GLU A CA 1
ATOM 2005 C C . GLU A 1 252 ? 16.912 -4.568 -9.487 1.00 95.00 252 GLU A C 1
ATOM 2007 O O . GLU A 1 252 ? 15.928 -3.931 -9.864 1.00 95.00 252 GLU A O 1
ATOM 2012 N N . SER A 1 253 ? 18.076 -3.983 -9.206 1.00 94.69 253 SER A N 1
ATOM 2013 C CA . SER A 1 253 ? 18.335 -2.557 -9.429 1.00 94.69 253 SER A CA 1
ATOM 2014 C C . SER A 1 253 ? 18.029 -2.159 -10.886 1.00 94.69 253 SER A C 1
ATOM 2016 O O . SER A 1 253 ? 18.361 -2.924 -11.795 1.00 94.69 253 SER A O 1
ATOM 2018 N N . PRO A 1 254 ? 17.397 -1.000 -11.143 1.00 94.75 254 PRO A N 1
ATOM 2019 C CA . PRO A 1 254 ? 17.053 0.065 -10.191 1.00 94.75 254 PRO A CA 1
ATOM 2020 C C . PRO A 1 254 ? 15.703 -0.096 -9.473 1.00 94.75 254 PRO A C 1
ATOM 2022 O O . PRO A 1 254 ? 15.270 0.814 -8.761 1.00 94.75 254 PRO A O 1
ATOM 2025 N N . TRP A 1 255 ? 15.041 -1.241 -9.608 1.00 96.69 255 TRP A N 1
ATOM 2026 C CA . TRP A 1 255 ? 13.672 -1.478 -9.156 1.00 96.69 255 TRP A CA 1
ATOM 2027 C C . TRP A 1 255 ? 13.592 -2.003 -7.725 1.00 96.69 255 TRP A C 1
ATOM 2029 O O . TRP A 1 255 ? 14.495 -2.689 -7.241 1.00 96.69 255 TRP A O 1
ATOM 2039 N N . TYR A 1 256 ? 12.504 -1.691 -7.036 1.00 97.06 256 TYR A N 1
ATOM 2040 C CA . TYR A 1 256 ? 12.146 -2.297 -5.756 1.00 97.06 256 TYR A CA 1
ATOM 2041 C C . TYR A 1 256 ? 10.640 -2.551 -5.707 1.00 97.06 256 TYR A C 1
ATOM 2043 O O . TYR A 1 256 ? 9.879 -1.810 -6.339 1.00 97.06 256 TYR A O 1
ATOM 2051 N N . PRO A 1 257 ? 10.192 -3.599 -4.998 1.00 97.56 257 PRO A N 1
ATOM 2052 C CA . PRO A 1 257 ? 8.786 -3.937 -4.944 1.00 97.56 257 PRO A CA 1
ATOM 2053 C C . PRO A 1 257 ? 8.081 -2.995 -3.975 1.00 97.56 257 PRO A C 1
ATOM 2055 O O . PRO A 1 257 ? 8.613 -2.662 -2.915 1.00 97.56 257 PRO A O 1
ATOM 2058 N N . VAL A 1 258 ? 6.873 -2.581 -4.343 1.00 96.88 258 VAL A N 1
ATOM 2059 C CA . VAL A 1 258 ? 6.019 -1.756 -3.483 1.00 96.88 258 VAL A CA 1
ATOM 2060 C C . VAL A 1 258 ? 4.761 -2.496 -3.055 1.00 96.88 258 VAL A C 1
ATOM 2062 O O . VAL A 1 258 ? 4.281 -2.246 -1.959 1.00 96.88 258 VAL A O 1
ATOM 2065 N N . ASN A 1 259 ? 4.247 -3.441 -3.849 1.00 96.25 259 ASN A N 1
ATOM 2066 C CA . ASN A 1 259 ? 3.118 -4.284 -3.449 1.00 96.25 259 ASN A CA 1
ATOM 2067 C C . ASN A 1 259 ? 2.988 -5.532 -4.337 1.00 96.25 259 ASN A C 1
ATOM 2069 O O . ASN A 1 259 ? 3.642 -5.636 -5.379 1.00 96.25 259 ASN A O 1
ATOM 2073 N N . LEU A 1 260 ? 2.117 -6.463 -3.946 1.00 96.50 260 LEU A N 1
ATOM 2074 C CA . LEU A 1 260 ? 1.719 -7.612 -4.752 1.00 96.50 260 LEU A CA 1
ATOM 2075 C C . LEU A 1 260 ? 0.249 -7.980 -4.553 1.00 96.50 260 LEU A C 1
ATOM 2077 O O . LEU A 1 260 ? -0.353 -7.667 -3.526 1.00 96.50 260 LEU A O 1
ATOM 2081 N N . VAL A 1 261 ? -0.304 -8.708 -5.521 1.00 95.44 261 VAL A N 1
ATOM 2082 C CA . VAL A 1 261 ? -1.627 -9.344 -5.444 1.00 95.44 261 VAL A CA 1
ATOM 2083 C C . VAL A 1 261 ? -1.603 -10.728 -6.087 1.00 95.44 261 VAL A C 1
ATOM 2085 O O . VAL A 1 261 ? -0.782 -11.005 -6.966 1.00 95.44 261 VAL A O 1
ATOM 2088 N N . PHE A 1 262 ? -2.523 -11.594 -5.667 1.00 92.81 262 PHE A N 1
ATOM 2089 C CA . PHE A 1 262 ? -2.661 -12.956 -6.177 1.00 92.81 262 PHE A CA 1
ATOM 2090 C C . PHE A 1 262 ? -3.985 -13.134 -6.912 1.00 92.81 262 PHE A C 1
ATOM 2092 O O . PHE A 1 262 ? -5.020 -12.630 -6.482 1.00 92.81 262 PHE A O 1
ATOM 2099 N N . GLN A 1 263 ? -3.969 -13.911 -7.991 1.00 90.44 263 GLN A N 1
ATOM 2100 C CA . GLN A 1 263 ? -5.184 -14.416 -8.619 1.00 90.44 263 GLN A CA 1
ATOM 2101 C C . GLN A 1 263 ? -4.892 -15.738 -9.323 1.00 90.44 263 GLN A C 1
ATOM 2103 O O . GLN A 1 263 ? -3.959 -15.828 -10.114 1.00 90.44 263 GLN A O 1
ATOM 2108 N N . GLU A 1 264 ? -5.695 -16.767 -9.039 1.00 86.50 264 GLU A N 1
ATOM 2109 C CA . GLU A 1 264 ? -5.646 -18.064 -9.739 1.00 86.50 264 GLU A CA 1
ATOM 2110 C C . GLU A 1 264 ? -4.232 -18.695 -9.802 1.00 86.50 264 GLU A C 1
ATOM 2112 O O . GLU A 1 264 ? -3.830 -19.270 -10.812 1.00 86.50 264 GLU A O 1
ATOM 2117 N N . GLY A 1 265 ? -3.453 -18.586 -8.717 1.00 85.25 265 GLY A N 1
ATOM 2118 C CA . GLY A 1 265 ? -2.085 -19.127 -8.641 1.00 85.25 265 GLY A CA 1
ATOM 2119 C C . GLY A 1 265 ? -1.031 -18.315 -9.404 1.00 85.25 265 GLY A C 1
ATOM 2120 O O . GLY A 1 265 ? 0.101 -18.766 -9.560 1.00 85.25 265 GLY A O 1
ATOM 2121 N N . VAL A 1 266 ? -1.392 -17.128 -9.887 1.00 91.00 266 VAL A N 1
ATOM 2122 C CA . VAL A 1 266 ? -0.484 -16.147 -10.482 1.00 91.00 266 VAL A CA 1
ATOM 2123 C C . VAL A 1 266 ? -0.267 -15.017 -9.484 1.00 91.00 266 VAL A C 1
ATOM 2125 O O . VAL A 1 266 ? -1.223 -14.523 -8.882 1.00 91.00 266 VAL A O 1
ATOM 2128 N N . THR A 1 267 ? 0.982 -14.582 -9.338 1.00 95.12 267 THR A N 1
ATOM 2129 C CA . THR A 1 267 ? 1.313 -13.393 -8.550 1.00 95.12 267 THR A CA 1
ATOM 2130 C C . THR A 1 267 ? 1.600 -12.225 -9.473 1.00 95.12 267 THR A C 1
ATOM 2132 O O . THR A 1 267 ? 2.350 -12.357 -10.443 1.00 95.12 267 THR A O 1
ATOM 2135 N N . PHE A 1 268 ? 1.039 -11.069 -9.147 1.00 96.81 268 PHE A N 1
ATOM 2136 C CA . PHE A 1 268 ? 1.370 -9.805 -9.781 1.00 96.81 268 PHE A CA 1
ATOM 2137 C C . PHE A 1 268 ? 2.130 -8.943 -8.790 1.00 96.81 268 PHE A C 1
ATOM 2139 O O . PHE A 1 268 ? 1.683 -8.772 -7.659 1.00 96.81 268 PHE A O 1
ATOM 2146 N N . VAL A 1 269 ? 3.272 -8.412 -9.207 1.00 97.75 269 VAL A N 1
ATOM 2147 C CA . VAL A 1 269 ? 4.108 -7.536 -8.384 1.00 97.75 269 VAL A CA 1
ATOM 2148 C C . VAL A 1 269 ? 4.135 -6.159 -9.020 1.00 97.75 269 VAL A C 1
ATOM 2150 O O . VAL A 1 269 ? 4.391 -6.032 -10.217 1.00 97.75 269 VAL A O 1
ATOM 2153 N N . MET A 1 270 ? 3.895 -5.133 -8.212 1.00 97.88 270 MET A N 1
ATOM 2154 C CA . MET A 1 270 ? 4.167 -3.756 -8.588 1.00 97.88 270 MET A CA 1
ATOM 2155 C C . MET A 1 270 ? 5.548 -3.375 -8.073 1.00 97.88 270 MET A C 1
ATOM 2157 O O . MET A 1 270 ? 5.851 -3.508 -6.885 1.00 97.88 270 MET A O 1
ATOM 2161 N N . GLU A 1 271 ? 6.376 -2.879 -8.979 1.00 97.25 271 GLU A N 1
ATOM 2162 C CA . GLU A 1 271 ? 7.677 -2.315 -8.658 1.00 97.25 271 GLU A CA 1
ATOM 2163 C C . GLU A 1 271 ? 7.733 -0.848 -9.037 1.00 97.25 271 GLU A C 1
ATOM 2165 O O . GLU A 1 271 ? 7.045 -0.403 -9.955 1.00 97.25 271 GLU A O 1
ATOM 2170 N N . VAL A 1 272 ? 8.619 -0.123 -8.365 1.00 95.12 272 VAL A N 1
ATOM 2171 C CA . VAL A 1 272 ? 8.953 1.259 -8.684 1.00 95.12 272 VAL A CA 1
ATOM 2172 C C . VAL A 1 272 ? 10.452 1.372 -8.907 1.00 95.12 272 VAL A C 1
ATOM 2174 O O . VAL A 1 272 ? 11.254 0.771 -8.190 1.00 95.12 272 VAL A O 1
ATOM 2177 N N . GLY A 1 273 ? 10.832 2.117 -9.941 1.00 92.69 273 GLY A N 1
ATOM 2178 C CA . GLY A 1 273 ? 12.226 2.367 -10.277 1.00 92.69 273 GLY A CA 1
ATOM 2179 C C . GLY A 1 273 ? 12.709 3.695 -9.706 1.00 92.69 273 GLY A C 1
ATOM 2180 O O . GLY A 1 273 ? 11.979 4.689 -9.710 1.00 92.69 273 GLY A O 1
ATOM 2181 N N . TYR A 1 274 ? 13.957 3.731 -9.243 1.00 89.75 274 TYR A N 1
ATOM 2182 C CA . TYR A 1 274 ? 14.599 4.973 -8.820 1.00 89.75 274 TYR A CA 1
ATOM 2183 C C . TYR A 1 274 ? 16.078 5.005 -9.212 1.00 89.75 274 TYR A C 1
ATOM 2185 O O . TYR A 1 274 ? 16.860 4.155 -8.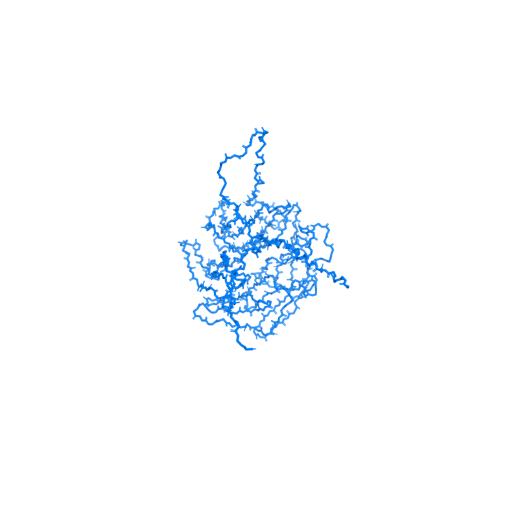792 1.00 89.75 274 TYR A O 1
ATOM 2193 N N . GLU A 1 275 ? 16.466 6.034 -9.968 1.00 87.81 275 GLU A N 1
ATOM 2194 C CA . GLU A 1 275 ? 17.859 6.355 -10.299 1.00 87.81 275 GLU A CA 1
ATOM 2195 C C . GLU A 1 275 ? 18.072 7.869 -10.248 1.00 87.81 275 GLU A C 1
ATOM 2197 O O . GLU A 1 275 ? 18.019 8.550 -11.269 1.00 87.81 275 GLU A O 1
ATOM 2202 N N . LYS A 1 276 ? 18.300 8.431 -9.053 1.00 84.31 276 LYS A N 1
ATOM 2203 C CA . LYS A 1 276 ? 18.340 9.895 -8.784 1.00 84.31 276 LYS A CA 1
ATOM 2204 C C . LYS A 1 276 ? 17.005 10.616 -9.010 1.00 84.31 276 LYS A C 1
ATOM 2206 O O . LYS A 1 276 ? 16.777 11.652 -8.396 1.00 84.31 276 LYS A O 1
ATOM 2211 N N . GLU A 1 277 ? 16.152 10.072 -9.863 1.00 84.88 277 G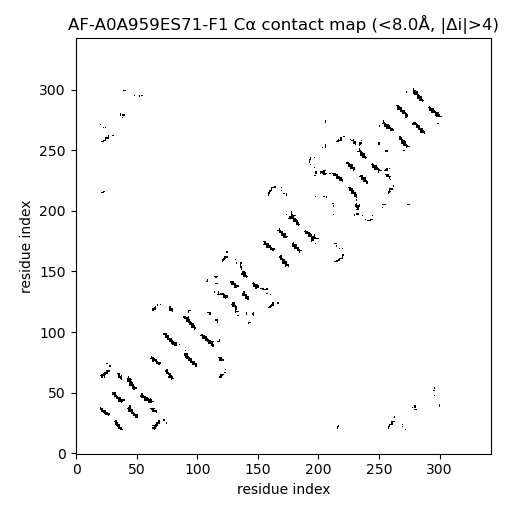LU A N 1
ATOM 2212 C CA . GLU A 1 277 ? 14.777 10.464 -10.115 1.00 84.88 277 GLU A CA 1
ATOM 2213 C C . GLU A 1 277 ? 13.875 9.223 -10.141 1.00 84.88 277 GLU A C 1
ATOM 2215 O O . GLU A 1 277 ? 14.340 8.092 -10.316 1.00 84.88 277 GLU A O 1
ATOM 2220 N N . HIS A 1 278 ? 12.582 9.440 -9.911 1.00 85.88 278 HIS A N 1
ATOM 2221 C CA . HIS A 1 278 ? 11.573 8.393 -10.002 1.00 85.88 278 HIS A CA 1
ATOM 2222 C C . HIS A 1 278 ? 11.408 7.967 -11.459 1.00 85.88 278 HIS A C 1
ATOM 2224 O O . HIS A 1 278 ? 11.152 8.808 -12.319 1.00 85.88 278 HIS A O 1
ATOM 2230 N N . LEU A 1 279 ? 11.535 6.669 -11.725 1.00 90.12 279 LEU A N 1
ATOM 2231 C CA . LEU A 1 279 ? 11.421 6.141 -13.079 1.00 90.12 279 LEU A CA 1
ATOM 2232 C C . LEU A 1 279 ? 9.971 5.880 -13.468 1.00 90.12 279 LEU A C 1
ATOM 2234 O O . LEU A 1 279 ? 9.681 5.915 -14.647 1.00 90.12 279 LEU A O 1
ATOM 2238 N N . GLY A 1 280 ? 9.063 5.660 -12.520 1.00 90.88 280 GLY A N 1
ATOM 2239 C CA . GLY A 1 280 ? 7.706 5.183 -12.796 1.00 90.88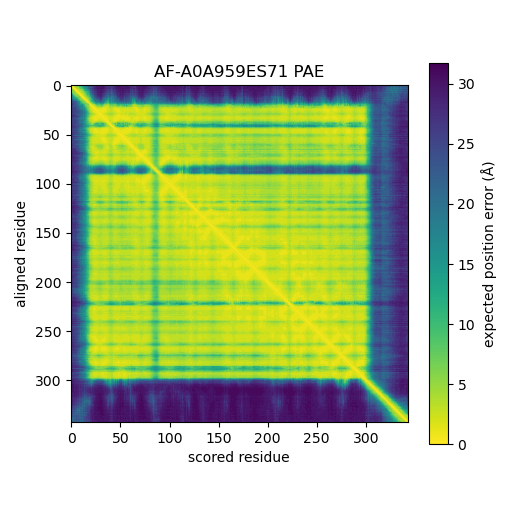 280 GLY A CA 1
ATOM 2240 C C . GLY A 1 280 ? 7.496 3.761 -12.272 1.00 90.88 280 GLY A C 1
ATOM 2241 O O . GLY A 1 280 ? 8.465 3.097 -11.882 1.00 90.88 280 GLY A O 1
ATOM 2242 N N . PRO A 1 281 ? 6.243 3.289 -12.227 1.00 94.94 281 PRO A N 1
ATOM 2243 C CA . PRO A 1 281 ? 5.935 1.925 -11.845 1.00 94.94 281 PRO A CA 1
ATOM 2244 C C . PRO A 1 281 ? 6.027 0.960 -13.030 1.00 94.94 281 PRO A C 1
ATOM 2246 O O . PRO A 1 281 ? 5.850 1.327 -14.196 1.00 94.94 281 PRO A O 1
ATOM 2249 N N . ARG A 1 282 ? 6.207 -0.318 -12.708 1.00 96.44 282 ARG A N 1
ATOM 2250 C CA . ARG A 1 282 ? 5.969 -1.427 -13.632 1.00 96.44 282 ARG A CA 1
ATOM 2251 C C . ARG A 1 282 ? 5.215 -2.553 -12.941 1.00 96.44 282 ARG A C 1
ATOM 2253 O O . ARG A 1 282 ? 5.360 -2.760 -11.736 1.00 96.44 282 ARG A O 1
ATOM 2260 N N . ILE A 1 283 ? 4.428 -3.284 -13.721 1.00 97.94 283 ILE A N 1
ATOM 2261 C CA . ILE A 1 283 ? 3.677 -4.452 -13.266 1.00 97.94 283 ILE A CA 1
ATOM 2262 C C . ILE A 1 283 ? 4.311 -5.699 -13.856 1.00 97.94 283 ILE A C 1
ATOM 2264 O O . ILE A 1 283 ? 4.443 -5.827 -15.076 1.00 97.94 283 ILE A O 1
ATOM 2268 N N . LEU A 1 284 ? 4.678 -6.628 -12.982 1.00 97.56 284 LEU A N 1
ATOM 2269 C CA . LEU A 1 284 ? 5.205 -7.929 -13.348 1.00 97.56 284 LEU A CA 1
ATOM 2270 C C . LEU A 1 284 ? 4.186 -9.010 -13.044 1.00 97.56 284 LEU A C 1
ATOM 2272 O O . LEU A 1 284 ? 3.472 -8.951 -12.047 1.00 97.56 284 LEU A O 1
ATOM 2276 N N . ARG A 1 285 ? 4.197 -10.043 -13.871 1.00 96.19 285 ARG A N 1
ATOM 2277 C CA . ARG A 1 285 ? 3.560 -11.324 -13.619 1.00 96.19 285 ARG A CA 1
ATOM 2278 C C . ARG A 1 285 ? 4.628 -12.351 -13.277 1.00 96.19 285 ARG A C 1
ATOM 2280 O O . ARG A 1 285 ? 5.615 -12.485 -14.001 1.00 96.19 285 ARG A O 1
ATOM 2287 N N . LEU A 1 286 ? 4.405 -13.088 -12.197 1.00 94.69 286 LEU A N 1
ATOM 2288 C CA . LEU A 1 286 ? 5.218 -14.223 -11.782 1.00 94.69 286 LEU A CA 1
ATOM 2289 C C . LEU A 1 286 ? 4.436 -15.511 -12.044 1.00 94.69 286 LEU A C 1
ATOM 2291 O O . LEU A 1 286 ? 3.343 -15.714 -11.511 1.00 94.69 286 LEU A O 1
ATOM 2295 N N . GLY A 1 287 ? 4.986 -16.365 -12.905 1.00 85.06 287 GLY A N 1
ATOM 2296 C CA . GLY A 1 287 ? 4.465 -17.709 -13.135 1.00 85.06 287 GLY A CA 1
ATOM 2297 C C . GLY A 1 287 ? 4.832 -18.666 -11.999 1.00 85.06 287 GLY A C 1
ATOM 2298 O O . GLY A 1 287 ? 5.806 -18.451 -11.280 1.00 85.06 287 GLY A O 1
ATOM 2299 N N . LEU A 1 288 ? 4.099 -19.780 -11.890 1.00 81.25 288 LEU A N 1
ATOM 2300 C CA . LEU A 1 288 ? 4.404 -20.874 -10.950 1.00 81.25 288 LEU A CA 1
ATOM 2301 C C . LEU A 1 288 ? 5.805 -21.482 -11.155 1.00 81.25 288 LEU A C 1
ATOM 2303 O O . LEU A 1 288 ? 6.351 -22.109 -10.254 1.00 81.25 288 LEU A O 1
ATOM 2307 N N . ASP A 1 289 ? 6.382 -21.313 -12.345 1.00 82.38 289 ASP A N 1
ATOM 2308 C CA . ASP A 1 289 ? 7.735 -21.742 -12.704 1.00 82.38 289 ASP A CA 1
ATOM 2309 C C . ASP A 1 289 ? 8.819 -20.701 -12.356 1.00 82.38 289 ASP A C 1
ATOM 2311 O O . ASP A 1 289 ? 9.988 -20.886 -12.698 1.00 82.38 289 ASP A O 1
ATOM 2315 N N . GLY A 1 290 ? 8.439 -19.597 -11.704 1.00 80.12 290 GLY A N 1
ATOM 2316 C CA . GLY A 1 290 ? 9.323 -18.489 -11.349 1.00 80.12 290 GLY A CA 1
ATOM 2317 C C . GLY A 1 290 ? 9.659 -17.553 -12.513 1.00 80.12 290 GLY A C 1
ATOM 2318 O O . GLY A 1 290 ? 10.448 -16.621 -12.327 1.00 80.12 290 GLY A O 1
ATOM 2319 N N . ARG A 1 291 ? 9.087 -17.756 -13.712 1.00 88.56 291 ARG A N 1
ATOM 2320 C CA . ARG A 1 291 ? 9.290 -16.827 -14.832 1.00 88.56 291 ARG A CA 1
ATOM 2321 C C . ARG A 1 291 ? 8.640 -15.484 -14.541 1.00 88.56 291 ARG A C 1
ATOM 2323 O O . ARG A 1 291 ? 7.523 -15.418 -14.034 1.00 88.56 291 ARG A O 1
ATOM 2330 N N . ARG A 1 292 ? 9.354 -14.425 -14.921 1.00 93.56 292 ARG A N 1
ATOM 2331 C CA . ARG A 1 292 ? 8.934 -13.031 -14.782 1.00 93.56 292 ARG A CA 1
ATOM 2332 C C . ARG A 1 292 ? 8.569 -12.477 -16.153 1.00 93.56 292 ARG A C 1
ATOM 2334 O O . ARG A 1 292 ? 9.347 -12.612 -17.096 1.00 93.56 292 ARG A O 1
ATOM 2341 N N . GLU A 1 293 ? 7.415 -11.842 -16.248 1.00 95.56 293 GLU A N 1
ATOM 2342 C CA . GLU A 1 293 ? 6.936 -11.157 -17.448 1.00 95.56 293 GLU A CA 1
ATOM 2343 C C . GLU A 1 293 ? 6.529 -9.733 -17.065 1.00 95.56 293 GLU A C 1
ATOM 2345 O O . GLU A 1 293 ? 5.760 -9.551 -16.125 1.00 95.56 293 GLU A O 1
ATOM 2350 N N . VAL A 1 294 ? 7.047 -8.720 -17.762 1.00 96.25 294 VAL A N 1
ATOM 2351 C CA . VAL A 1 294 ? 6.616 -7.329 -17.561 1.00 96.25 294 VAL A CA 1
ATOM 2352 C C . VAL A 1 294 ? 5.350 -7.108 -18.383 1.00 96.25 294 VAL A C 1
ATOM 2354 O O . VAL A 1 294 ? 5.390 -7.211 -19.607 1.00 96.25 294 VAL A O 1
ATOM 2357 N N . LEU A 1 295 ? 4.235 -6.820 -17.714 1.00 96.69 295 LEU A N 1
ATOM 2358 C CA . LEU A 1 295 ? 2.936 -6.589 -18.352 1.00 96.69 295 LEU A CA 1
ATOM 2359 C C . LEU A 1 295 ? 2.676 -5.112 -18.644 1.00 96.69 295 LEU A C 1
ATOM 2361 O O . LEU A 1 295 ? 2.008 -4.777 -19.617 1.00 96.69 295 LEU A O 1
ATOM 2365 N N . ALA A 1 296 ? 3.197 -4.233 -17.793 1.00 95.81 296 ALA A N 1
ATOM 2366 C CA . ALA A 1 296 ? 3.118 -2.792 -17.957 1.00 95.81 296 ALA A CA 1
ATOM 2367 C C . ALA A 1 296 ? 4.424 -2.167 -17.486 1.00 95.81 296 ALA A C 1
ATOM 2369 O O . ALA A 1 296 ? 4.936 -2.534 -16.430 1.00 95.81 296 ALA A O 1
ATOM 2370 N N . ASP A 1 297 ? 4.931 -1.212 -18.252 1.00 94.25 297 ASP A N 1
ATOM 2371 C CA . ASP A 1 297 ? 6.101 -0.415 -17.910 1.00 94.25 297 ASP A CA 1
ATOM 2372 C C . ASP A 1 297 ? 5.755 1.044 -18.209 1.00 94.25 297 ASP A C 1
ATOM 2374 O O . ASP A 1 297 ? 5.597 1.433 -19.369 1.00 94.25 297 ASP A O 1
ATOM 2378 N N . LEU A 1 298 ? 5.545 1.821 -17.147 1.00 90.75 298 LEU A N 1
ATOM 2379 C CA . LEU A 1 298 ? 5.235 3.244 -17.232 1.00 90.75 298 LEU A CA 1
ATOM 2380 C C . LEU A 1 298 ? 6.470 4.085 -16.938 1.00 90.75 298 LEU A C 1
ATOM 2382 O O . LEU A 1 298 ? 6.357 5.163 -16.351 1.00 90.75 298 LEU A O 1
ATOM 2386 N N . THR A 1 299 ? 7.647 3.588 -17.333 1.00 85.56 299 THR A N 1
ATOM 2387 C CA . THR A 1 299 ? 8.870 4.367 -17.227 1.00 85.56 299 THR A CA 1
ATOM 2388 C C . THR A 1 299 ? 8.681 5.718 -17.898 1.00 85.56 299 THR A C 1
ATOM 2390 O O . THR A 1 299 ? 8.485 5.817 -19.110 1.00 85.56 299 THR A O 1
ATOM 2393 N N . VAL A 1 300 ? 8.733 6.782 -17.105 1.00 69.12 300 VAL A N 1
ATOM 2394 C CA . VAL A 1 300 ? 8.788 8.140 -17.617 1.00 69.12 300 VAL A CA 1
ATOM 2395 C C . VAL A 1 300 ? 10.239 8.332 -18.041 1.00 69.12 300 VAL A C 1
ATOM 2397 O O . VAL A 1 300 ? 11.119 8.365 -17.177 1.00 69.12 300 VAL A O 1
ATOM 2400 N N . PRO A 1 301 ? 10.551 8.410 -19.348 1.00 55.16 301 PRO A N 1
ATOM 2401 C CA . PRO A 1 301 ? 11.911 8.718 -19.746 1.00 55.16 301 PRO A CA 1
ATOM 2402 C C . PRO A 1 301 ? 12.306 10.064 -19.117 1.00 55.16 301 PRO A C 1
ATOM 2404 O O . PRO A 1 301 ? 11.454 10.962 -19.041 1.00 55.16 301 PRO A O 1
ATOM 2407 N N . PRO A 1 302 ? 13.580 10.243 -18.712 1.00 45.50 302 PRO A N 1
ATOM 2408 C CA . PRO A 1 302 ? 14.079 11.550 -18.310 1.00 45.50 302 PRO A CA 1
ATOM 2409 C C . PRO A 1 302 ? 13.640 12.560 -19.371 1.00 45.50 302 PRO A C 1
ATOM 2411 O O . PRO A 1 302 ? 13.752 12.234 -20.564 1.00 45.50 302 PRO A O 1
ATOM 2414 N N . PRO A 1 303 ? 13.136 13.755 -19.007 1.00 42.84 303 PRO A N 1
ATOM 2415 C CA . PRO A 1 303 ? 12.770 14.749 -20.004 1.00 42.84 303 PRO A CA 1
ATOM 2416 C C . PRO A 1 303 ? 13.948 14.889 -20.960 1.00 42.84 303 PRO A C 1
ATOM 2418 O O . PRO A 1 303 ? 15.071 15.154 -20.516 1.00 42.84 303 PRO A O 1
ATOM 2421 N N . ALA A 1 304 ? 13.710 14.613 -22.249 1.00 38.38 304 ALA A N 1
ATOM 2422 C CA . ALA A 1 304 ? 14.765 14.603 -23.248 1.00 38.38 304 ALA A CA 1
ATOM 2423 C C . ALA A 1 304 ? 15.550 15.901 -23.083 1.00 38.38 304 ALA A C 1
ATOM 2425 O O . ALA A 1 304 ? 14.994 16.990 -23.249 1.00 38.38 304 ALA A O 1
ATOM 2426 N N . ARG A 1 305 ? 16.827 15.801 -22.685 1.00 41.31 305 ARG A N 1
ATOM 2427 C CA . ARG A 1 305 ? 17.704 16.967 -22.668 1.00 41.31 305 ARG A CA 1
ATOM 2428 C C . ARG A 1 305 ? 17.715 17.464 -24.100 1.00 41.31 305 ARG A C 1
ATOM 2430 O O . ARG A 1 305 ? 18.349 16.852 -24.955 1.00 41.31 305 ARG A O 1
ATOM 2437 N N . SER A 1 306 ? 16.985 18.540 -24.365 1.00 33.34 306 SER A N 1
ATOM 2438 C CA . SER A 1 306 ? 17.044 19.245 -25.630 1.00 33.34 306 SER A CA 1
ATOM 2439 C C . SER A 1 306 ? 18.481 19.726 -25.782 1.00 33.34 306 SER A C 1
ATOM 2441 O O . SER A 1 306 ? 18.884 20.739 -25.207 1.00 33.34 306 SER A O 1
ATOM 2443 N N . ALA A 1 307 ? 19.284 18.939 -26.490 1.00 37.88 307 ALA A N 1
ATOM 2444 C CA . ALA A 1 307 ? 20.608 19.319 -26.921 1.00 37.88 307 ALA A CA 1
ATOM 2445 C C . ALA A 1 307 ? 20.436 20.326 -28.059 1.00 37.88 307 ALA A C 1
ATOM 2447 O O . ALA A 1 307 ? 20.532 19.984 -29.233 1.00 37.88 307 ALA A O 1
ATOM 2448 N N . THR A 1 308 ? 20.163 21.576 -27.701 1.00 32.78 308 THR A N 1
ATOM 2449 C CA . THR A 1 308 ? 20.350 22.709 -28.602 1.00 32.78 308 THR A CA 1
ATOM 2450 C C . THR A 1 308 ? 21.477 23.562 -28.028 1.00 32.78 308 THR A C 1
ATOM 2452 O O . THR A 1 308 ? 21.323 24.132 -26.945 1.00 32.78 308 THR A O 1
ATOM 2455 N N . PRO A 1 309 ? 22.635 23.656 -28.702 1.00 38.00 309 PRO A N 1
ATOM 2456 C CA . PRO A 1 309 ? 23.650 24.623 -28.332 1.00 38.00 309 PRO A CA 1
ATOM 2457 C C . PRO A 1 309 ? 23.161 26.023 -28.719 1.00 38.00 309 PRO A C 1
ATOM 2459 O O . PRO A 1 309 ? 23.031 26.322 -29.898 1.00 38.00 309 PRO A O 1
ATOM 2462 N N . GLY A 1 310 ? 22.929 26.869 -27.711 1.00 35.97 310 GLY A N 1
ATOM 2463 C CA . GLY A 1 310 ? 22.923 28.331 -27.813 1.00 35.97 310 GLY A CA 1
ATOM 2464 C C . GLY A 1 310 ? 21.733 28.982 -28.529 1.00 35.97 310 GLY A C 1
ATOM 2465 O O . GLY A 1 310 ? 21.662 28.979 -29.745 1.00 35.97 310 GLY A O 1
ATOM 2466 N N . THR A 1 311 ? 20.860 29.652 -27.773 1.00 31.56 311 THR A N 1
ATOM 2467 C CA . THR A 1 311 ? 20.762 31.127 -27.701 1.00 31.56 311 THR A CA 1
ATOM 2468 C C . THR A 1 311 ? 19.795 31.517 -26.573 1.00 31.56 311 THR A C 1
ATOM 2470 O O . THR A 1 311 ? 18.937 30.732 -26.188 1.00 31.56 311 THR A O 1
ATOM 2473 N N . ASN A 1 312 ? 20.020 32.698 -25.997 1.00 31.84 312 ASN A N 1
ATOM 2474 C CA . ASN A 1 312 ? 19.500 33.220 -24.727 1.00 31.84 312 ASN A CA 1
ATOM 2475 C C . ASN A 1 312 ? 17.956 33.161 -24.532 1.00 31.84 312 ASN A C 1
ATOM 2477 O O . ASN A 1 312 ? 17.217 33.192 -25.513 1.00 31.84 312 ASN A O 1
ATOM 2481 N N . PRO A 1 313 ? 17.466 33.164 -23.273 1.00 40.22 313 PRO A N 1
ATOM 2482 C CA . PRO A 1 313 ? 16.088 32.879 -22.905 1.00 40.22 313 PRO A CA 1
ATOM 2483 C C . PRO A 1 313 ? 15.249 34.154 -22.784 1.00 40.22 313 PRO A C 1
ATOM 2485 O O . PRO A 1 313 ? 15.461 34.942 -21.866 1.00 40.22 313 PRO A O 1
ATOM 2488 N N . GLN A 1 314 ? 14.246 34.310 -23.643 1.00 35.75 314 GLN A N 1
ATOM 2489 C CA . GLN A 1 314 ? 12.995 34.990 -23.309 1.00 35.75 314 GLN A CA 1
ATOM 2490 C C . GLN A 1 314 ? 11.860 34.294 -24.061 1.00 35.75 314 GLN A C 1
ATOM 2492 O O . GLN A 1 314 ? 11.886 34.214 -25.283 1.00 35.75 314 GLN A O 1
ATOM 2497 N N . ASP A 1 315 ? 10.948 33.727 -23.269 1.00 31.47 315 ASP A N 1
ATOM 2498 C CA . ASP A 1 315 ? 9.497 33.640 -23.483 1.00 31.47 315 ASP A CA 1
ATOM 2499 C C . ASP A 1 315 ? 8.921 32.252 -23.191 1.00 31.47 315 ASP A C 1
ATOM 2501 O O . ASP A 1 315 ? 9.220 31.257 -23.847 1.00 31.47 315 ASP A O 1
ATOM 2505 N N . GLY A 1 316 ? 8.058 32.212 -22.167 1.00 34.97 316 GLY A N 1
ATOM 2506 C CA . GLY A 1 316 ? 7.042 31.170 -22.023 1.00 34.97 316 GLY A CA 1
ATOM 2507 C C . GLY A 1 316 ? 7.090 30.265 -20.790 1.00 34.97 316 GLY A C 1
ATOM 2508 O O . GLY A 1 316 ? 6.379 29.266 -20.786 1.00 34.97 316 GLY A O 1
ATOM 2509 N N . LYS A 1 317 ? 7.859 30.569 -19.734 1.00 28.58 317 LYS A N 1
ATOM 2510 C CA . LYS A 1 317 ? 7.717 29.865 -18.441 1.00 28.58 317 LYS A CA 1
ATOM 2511 C C . LYS A 1 317 ? 6.97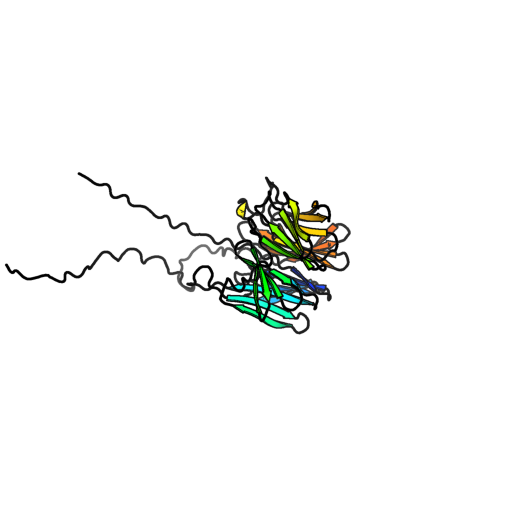7 30.732 -17.427 1.00 28.58 317 LYS A C 1
ATOM 2513 O O . LYS A 1 317 ? 7.362 31.877 -17.192 1.00 28.58 317 LYS A O 1
ATOM 2518 N N . MET A 1 318 ? 5.922 30.164 -16.841 1.00 27.12 318 MET A N 1
ATOM 2519 C CA . MET A 1 318 ? 5.174 30.759 -15.734 1.00 27.12 318 MET A CA 1
ATOM 2520 C C . MET A 1 318 ? 6.127 31.199 -14.606 1.00 27.12 318 MET A C 1
ATOM 2522 O O . MET A 1 318 ? 7.108 30.506 -14.320 1.00 27.12 318 MET A O 1
ATOM 2526 N N . PRO A 1 319 ? 5.889 32.371 -13.996 1.00 31.61 319 PRO A N 1
ATOM 2527 C CA . PRO A 1 319 ? 6.890 33.061 -13.201 1.00 31.61 319 PRO A CA 1
ATOM 2528 C C . PRO A 1 319 ? 7.071 32.417 -11.824 1.00 31.61 319 PRO A C 1
ATOM 2530 O O . PRO A 1 319 ? 6.262 32.582 -10.916 1.00 31.61 319 PRO A O 1
ATOM 2533 N N . PHE A 1 320 ? 8.221 31.772 -11.653 1.00 36.94 320 PHE A N 1
ATOM 2534 C CA . PHE A 1 320 ? 8.844 31.512 -10.362 1.00 36.94 320 PHE A CA 1
ATOM 2535 C C . PHE A 1 320 ? 9.315 32.855 -9.775 1.00 36.94 320 PHE A C 1
ATOM 2537 O O . PHE A 1 320 ? 10.391 33.361 -10.099 1.00 36.94 320 PHE A O 1
ATOM 2544 N N . ARG A 1 321 ? 8.468 33.496 -8.966 1.00 29.64 321 ARG A N 1
ATOM 2545 C CA . ARG A 1 321 ? 8.788 34.730 -8.236 1.00 29.64 321 ARG A CA 1
ATOM 2546 C C . ARG A 1 321 ? 8.375 34.582 -6.782 1.00 29.64 321 ARG A C 1
ATOM 2548 O O . ARG A 1 321 ? 7.248 34.923 -6.487 1.00 29.64 321 ARG A O 1
ATOM 2555 N N . TRP A 1 322 ? 9.289 34.158 -5.909 1.00 30.22 322 TRP A N 1
ATOM 2556 C CA . TRP A 1 322 ? 9.355 34.590 -4.501 1.00 30.22 322 TRP A CA 1
ATOM 2557 C C . TRP A 1 322 ? 10.779 34.389 -3.963 1.00 30.22 322 TRP A C 1
ATOM 2559 O O . TRP A 1 322 ? 11.045 33.512 -3.157 1.00 30.22 322 TRP A O 1
ATOM 2569 N N . TRP A 1 323 ? 11.712 35.220 -4.426 1.00 28.20 323 TRP A N 1
ATOM 2570 C CA . TRP A 1 323 ? 12.892 35.622 -3.657 1.00 28.20 323 TRP A CA 1
ATOM 2571 C C . TRP A 1 323 ? 12.947 37.152 -3.752 1.00 28.20 323 TRP A C 1
ATOM 2573 O O . TRP A 1 323 ? 12.792 37.684 -4.849 1.00 28.20 323 TRP A O 1
ATOM 2583 N N . TRP A 1 324 ? 13.146 37.818 -2.607 1.00 29.97 324 TRP A N 1
ATOM 2584 C CA . TRP A 1 324 ? 13.137 39.274 -2.343 1.00 29.97 324 TRP A CA 1
ATOM 2585 C C . TRP A 1 324 ? 11.836 39.887 -1.804 1.00 29.97 324 TRP A C 1
ATOM 2587 O O . TRP A 1 324 ? 11.149 40.613 -2.507 1.00 29.97 324 TRP A O 1
ATOM 2597 N N . LEU A 1 325 ? 11.606 39.733 -0.495 1.00 31.06 325 LEU A N 1
ATOM 2598 C CA . LEU A 1 325 ? 11.137 40.823 0.379 1.00 31.06 325 LEU A CA 1
ATOM 2599 C C . LEU A 1 325 ? 11.724 40.631 1.786 1.00 31.06 325 LEU A C 1
ATOM 2601 O O . LEU A 1 325 ? 11.045 40.304 2.750 1.00 31.06 325 LEU A O 1
ATOM 2605 N N . GLY A 1 326 ? 13.040 40.811 1.881 1.00 32.28 326 GLY A N 1
ATOM 2606 C CA . GLY A 1 326 ? 13.779 40.718 3.136 1.00 32.28 326 GLY A CA 1
ATOM 2607 C C . GLY A 1 326 ? 14.935 41.706 3.218 1.00 32.28 326 GLY A C 1
ATOM 2608 O O . GLY A 1 326 ? 15.982 41.311 3.699 1.00 32.28 326 GLY A O 1
ATOM 2609 N N . VAL A 1 327 ? 14.793 42.945 2.709 1.00 40.53 327 VAL A N 1
ATOM 2610 C CA . VAL A 1 327 ? 15.797 44.026 2.911 1.00 40.53 327 VAL A CA 1
ATOM 2611 C C . VAL A 1 327 ? 15.222 45.454 3.072 1.00 40.53 327 VAL A C 1
ATOM 2613 O O . VAL A 1 327 ? 15.967 46.339 3.468 1.00 40.53 327 VAL A O 1
ATOM 2616 N N . ILE A 1 328 ? 13.926 45.755 2.906 1.00 36.34 328 ILE A N 1
ATOM 2617 C CA . ILE A 1 328 ? 13.434 47.139 3.143 1.00 36.34 328 ILE A CA 1
ATOM 2618 C C . ILE A 1 328 ? 12.350 47.171 4.220 1.00 36.34 328 ILE A C 1
ATOM 2620 O O . ILE A 1 328 ? 11.172 47.358 3.949 1.00 36.34 328 ILE A O 1
ATOM 2624 N N . ALA A 1 329 ? 12.785 47.002 5.468 1.00 35.78 329 ALA A N 1
ATOM 2625 C CA . ALA A 1 329 ? 12.044 47.417 6.659 1.00 35.78 329 ALA A CA 1
ATOM 2626 C C . ALA A 1 329 ? 13.006 47.988 7.719 1.00 35.78 329 ALA A C 1
ATOM 2628 O O . ALA A 1 329 ? 12.907 47.688 8.901 1.00 35.78 329 ALA A O 1
ATOM 2629 N N . VAL A 1 330 ? 13.968 48.812 7.286 1.00 39.25 330 VAL A N 1
ATOM 2630 C CA . VAL A 1 330 ? 14.684 49.767 8.149 1.00 39.25 330 VAL A CA 1
ATOM 2631 C C . VAL A 1 330 ? 14.861 51.065 7.364 1.00 39.25 330 VAL A C 1
ATOM 2633 O O . VAL A 1 330 ? 15.934 51.375 6.863 1.00 39.25 330 VAL A O 1
ATOM 2636 N N . ALA A 1 331 ? 13.772 51.808 7.205 1.00 38.72 331 ALA A N 1
ATOM 2637 C CA . ALA A 1 331 ? 13.785 53.251 6.993 1.00 38.72 331 ALA A CA 1
ATOM 2638 C C . ALA A 1 331 ? 12.353 53.758 7.176 1.00 38.72 331 ALA A C 1
ATOM 2640 O O . ALA A 1 331 ? 11.429 53.174 6.623 1.00 38.72 331 ALA A O 1
ATOM 2641 N N . LEU A 1 332 ? 12.207 54.876 7.890 1.00 32.44 332 LEU A N 1
ATOM 2642 C CA . LEU A 1 332 ? 10.965 55.621 8.138 1.00 32.44 332 LEU A CA 1
ATOM 2643 C C . LEU A 1 332 ? 10.149 55.170 9.363 1.00 32.44 332 LEU A C 1
ATOM 2645 O O . LEU A 1 332 ? 8.957 54.893 9.292 1.00 32.44 332 LEU A O 1
ATOM 2649 N N . LEU A 1 333 ? 10.786 55.250 10.536 1.00 35.19 333 LEU A N 1
ATOM 2650 C CA . LEU A 1 333 ? 10.074 55.742 11.718 1.00 35.19 333 LEU A CA 1
ATOM 2651 C C . LEU A 1 333 ? 9.575 57.171 11.420 1.00 35.19 333 LEU A C 1
ATOM 2653 O O . LEU A 1 333 ? 10.390 58.014 11.027 1.00 35.19 333 LEU A O 1
ATOM 2657 N N . PRO A 1 334 ? 8.287 57.489 11.624 1.00 39.03 334 PRO A N 1
ATOM 2658 C CA . PRO A 1 334 ? 7.837 58.867 11.607 1.00 39.03 334 PRO A CA 1
ATOM 2659 C C . PRO A 1 334 ? 8.341 59.570 12.873 1.00 39.03 334 PRO A C 1
ATOM 2661 O O . PRO A 1 334 ? 7.951 59.246 13.994 1.00 39.03 334 PRO A O 1
ATOM 2664 N N . LEU A 1 335 ? 9.202 60.571 12.682 1.00 42.44 335 LEU A N 1
ATOM 2665 C CA . LEU A 1 335 ? 9.447 61.635 13.653 1.00 42.44 335 LEU A CA 1
ATOM 2666 C C . LEU A 1 335 ? 8.152 62.448 13.823 1.00 42.44 335 LEU A C 1
ATOM 2668 O O . LEU A 1 335 ? 7.971 63.489 13.195 1.00 42.44 335 LEU A O 1
ATOM 2672 N N . ALA A 1 336 ? 7.241 61.971 14.670 1.00 37.41 336 ALA A N 1
ATOM 2673 C CA . ALA A 1 336 ? 6.176 62.793 15.229 1.00 37.41 336 ALA A CA 1
ATOM 2674 C C . ALA A 1 336 ? 6.703 63.444 16.515 1.00 37.41 336 ALA A C 1
ATOM 2676 O O . ALA A 1 336 ? 7.056 62.776 17.486 1.00 37.41 336 ALA A O 1
ATOM 2677 N N . GLY A 1 337 ? 6.839 64.768 16.471 1.00 33.34 337 GLY A N 1
ATOM 2678 C CA . GLY A 1 337 ? 7.484 65.560 17.506 1.00 33.34 337 GLY A CA 1
ATOM 2679 C C . GLY A 1 337 ? 6.717 65.628 18.826 1.00 33.34 337 GLY A C 1
ATOM 2680 O O . GLY A 1 337 ? 5.518 65.886 18.853 1.00 33.34 337 GLY A O 1
ATOM 2681 N N . LEU A 1 338 ? 7.461 65.550 19.931 1.00 36.00 338 LEU A N 1
ATOM 2682 C CA . LEU A 1 338 ? 7.072 66.184 21.187 1.00 36.00 338 LEU A CA 1
ATOM 2683 C C . LEU A 1 338 ? 7.709 67.581 21.263 1.00 36.00 338 LEU A C 1
ATOM 2685 O O . LEU A 1 338 ? 8.889 67.742 21.568 1.00 36.00 338 LEU A O 1
ATOM 2689 N N . LYS A 1 339 ? 6.894 68.611 21.019 1.00 47.47 339 LYS A N 1
ATOM 2690 C CA . LYS A 1 339 ? 7.062 69.944 21.614 1.00 47.47 339 LYS A CA 1
ATOM 2691 C C . LYS A 1 339 ? 6.074 70.045 22.779 1.00 47.47 339 LYS A C 1
ATOM 2693 O O . LYS A 1 339 ? 4.880 70.096 22.517 1.00 47.47 339 LYS A O 1
ATOM 2698 N N . ARG A 1 340 ? 6.552 70.194 24.018 1.00 41.97 340 ARG A N 1
ATOM 2699 C CA . ARG A 1 340 ? 6.463 71.452 24.793 1.00 41.97 340 ARG A CA 1
ATOM 2700 C C . ARG A 1 340 ? 6.961 71.280 26.232 1.00 41.97 340 ARG A C 1
ATOM 2702 O O . ARG A 1 340 ? 6.696 70.283 26.887 1.00 41.97 340 ARG A O 1
ATOM 2709 N N . ARG A 1 341 ? 7.658 72.329 26.674 1.00 44.81 341 ARG A N 1
ATOM 2710 C CA . ARG A 1 341 ? 7.938 72.708 28.062 1.00 44.81 341 ARG A CA 1
ATOM 2711 C C . ARG A 1 341 ? 6.655 72.883 28.876 1.00 44.81 341 ARG A C 1
ATOM 2713 O O . ARG A 1 341 ? 5.693 73.410 28.329 1.00 44.81 341 ARG A O 1
ATOM 2720 N N . GLU A 1 342 ? 6.760 72.564 30.164 1.00 51.12 342 GLU A N 1
ATOM 2721 C CA . GLU A 1 342 ? 6.266 73.242 31.386 1.00 51.12 342 GLU A CA 1
ATOM 2722 C C . GLU A 1 342 ? 6.465 72.193 32.506 1.00 51.12 342 GLU A C 1
ATOM 2724 O O . GLU A 1 342 ? 5.980 71.079 32.365 1.00 51.12 342 GLU A O 1
ATOM 2729 N N . ARG A 1 343 ? 7.239 72.371 33.580 1.00 50.62 343 ARG A N 1
ATOM 2730 C CA . ARG A 1 343 ? 7.690 73.535 34.350 1.00 50.62 343 ARG A CA 1
ATOM 2731 C C . ARG A 1 343 ? 9.119 73.333 34.848 1.00 50.62 343 ARG A C 1
ATOM 2733 O O . ARG A 1 343 ? 9.532 72.157 34.952 1.00 50.62 343 ARG A O 1
#

Mean predicted aligned error: 10.87 Å

Sequence (343 aa):
MKTPVLVLFLLLLPFFAGAHPSWGLAITPSGDLYFVDVLHHGDGTLWKLDRHGKVTPVLTQFHSHDLFLAADGRLWLAQAIWRTGEIEGEGHNYLLRYDPNTEALDTLVFTDDWDEFYGSSIAADGSQSVLFTIGNQVFRKQFDGPTELLFEHRFERINTLCSDPDGGLWITDKDLQQGSLLRWTPADGLDTIATKLIPTAPSDPPFPETRFHLFYGINCQETGKIYVAESAGRQILEVDEMGRTTTFYQSESPWYPVNLVFQEGVTFVMEVGYEKEHLGPRILRLGLDGRREVLADLTVPPPARSATPGTNPQDGKMPFRWWWLGVIAVALLPLAGLKRRER

Foldseek 3Di:
DDDDDDDDDPPPDPPPPDDDFALAWDAFPQGKIWDKGQPQVNQIFIWIQDPVLDIDTLDTSFHFRYWDQDPVRKIWTWGWADDPPDDVQFTWIWTWIADPVVRDIDTLAIDRGVQFDDRYAWEDDPDQWIWDDDQQFIWIHGSPDGIGGPDPDHAPDWHHWYAAPVRKIWTWGCPPQNIWIWIADPVPGIDTLAHNPQPPDQPDFLDPDSVSQDWADWDRHDPQWIWIFTGRQLFIWIQGNNRDIDTPDHDDPQKGWRYWDDDPQKIKTKIWGHDVDTQIIWIWIQHPVRDIDTSDDPGDPDPPPPPDPDDDDDDDDDDPDDDDDDDPPPDDDDPPDDDDDDD

Radius of gyration: 24.93 Å; Cα contacts (8 Å, |Δi|>4): 754; chains: 1; bounding box: 55×95×63 Å

Secondary structure (DSSP, 8-state):
------------------PPPP--EEE-TT--EEEEETTGGGT-EEEEE-TTS-EEEEEES---S-EEE-TTS-EEEEEEEEPTTPPTTEEEEEEEEEETTTTEEEEEEEEEETTT--SSSEEEETTTEEEEEETTEEEEEETTS-EEESSS---S-EEEEEE-TTSPEEEEESSGGGSEEEEEETTTEEEEEE---S-SS-SS-SSSSGGG--EEEEE--STTEEEEEETTTTEEEEEETT--EEEEEEPPTTEEEEEEEEETTEEEEEEEEEESEEEEEEEEEE-TT--EEEEEE---PPP-----------S----------SS--SS------------

Solvent-accessible surface area (backbone atoms only — not comparable to full-atom values): 19945 Å² total; per-residue (Å²): 137,86,81,82,83,82,81,82,82,80,79,82,71,82,79,78,82,76,82,74,82,29,30,13,51,37,66,45,95,89,52,36,34,36,39,35,37,35,63,51,95,72,42,6,26,34,35,34,35,41,83,87,56,51,76,45,80,76,40,72,73,32,49,27,43,41,42,43,69,43,96,88,62,30,38,39,37,26,27,54,45,77,53,94,90,52,56,96,65,43,34,47,16,32,34,34,37,36,33,83,87,76,72,45,77,44,78,60,35,78,39,55,45,41,91,59,45,50,24,46,41,53,26,69,43,81,92,59,31,36,33,29,50,57,96,36,28,48,30,35,32,33,55,94,53,66,59,42,75,68,60,98,58,76,52,80,32,63,56,31,42,28,47,30,93,86,68,33,40,36,37,37,25,51,64,42,68,46,14,24,39,30,39,32,33,94,87,80,40,78,46,82,51,35,62,56,71,48,63,94,75,51,92,76,33,73,52,92,53,73,90,68,48,41,56,45,22,59,36,38,87,50,87,73,42,37,38,39,13,29,32,31,69,12,20,28,35,37,30,40,86,85,32,52,74,45,81,71,42,72,49,58,88,55,32,23,35,20,25,57,51,78,55,97,81,32,40,36,37,36,29,39,30,42,74,103,48,76,27,39,47,32,35,33,38,37,45,87,85,69,49,78,44,80,62,43,77,54,64,53,72,74,78,76,78,77,86,68,88,83,79,87,92,84,89,87,74,84,82,92,78,91,83,87,92,82,80,88,87,84,80,79,79,81,88,75,82,88,84,80,92,86,134

pLDDT: mean 81.73, std 22.08, range [27.12, 98.44]